Protein AF-A0ABD2I711-F1 (afdb_monomer)

InterPro domains:
  IPR027819 Guanine nucleotide exchange factor C9orf72 [PF15019] (57-168)
  IPR027819 Guanine nucleotide exchange factor C9orf72 [PS51835] (1-328)
  IPR027819 Guanine nucleotide exchange factor C9orf72 [PTHR31855] (4-331)

Solvent-accessible surface area (backbone atoms only — not comparable to full-atom values): 19228 Å² total; per-residue (Å²): 124,62,75,75,48,48,61,45,51,54,53,38,66,69,55,46,54,74,68,56,41,49,54,52,47,51,62,64,47,47,63,53,56,54,47,53,56,42,43,73,75,36,42,55,56,56,84,77,39,58,83,51,78,68,48,78,60,13,57,77,44,59,35,64,81,49,79,88,49,66,57,56,30,18,49,46,37,41,28,36,36,18,69,31,20,30,42,36,30,57,90,50,70,67,62,48,50,20,50,50,47,39,49,54,70,69,40,58,61,80,56,53,68,38,18,40,39,74,62,74,53,76,68,57,56,83,42,21,37,38,26,33,55,75,84,38,48,62,58,35,52,74,42,47,49,74,22,93,54,23,39,24,43,37,32,63,79,78,63,43,40,30,35,46,48,52,45,53,83,36,24,49,59,50,23,52,51,54,51,51,52,56,37,42,50,56,52,48,57,28,41,76,71,69,37,86,60,64,63,68,62,52,52,53,42,54,52,53,61,71,71,49,72,90,80,72,45,70,52,54,54,33,75,68,29,72,63,54,62,52,27,66,71,50,45,53,49,54,55,50,52,46,74,49,74,92,43,69,70,64,55,50,50,54,51,52,52,51,52,51,53,42,49,53,51,11,51,50,51,52,51,52,50,51,64,54,45,46,63,56,98,81,58,90,68,61,79,45,66,43,94,68,55,71,69,59,54,23,56,79,69,73,30,75,51,66,48,51,32,31,30,31,48,38,46,27,32,72,77,39,76,63,50,53,56,54,54,21,54,58,59,50,51,74,75,52,88,82,76,95,80,62,85,58,83,82,84,131

Nearest PDB structures (foldseek):
  6lt0-assembly1_F  TM=7.564E-01  e=5.130E-08  Homo sapiens
  7mge-assembly1_C  TM=7.362E-01  e=1.523E-06  Homo sapiens

Foldseek 3Di:
DCVLVVLLLVLCVVQHDPVVSVVSVCVVCVVVVVLVVQLVVFQLDDPVCLPPQPLCLACLQVVLVPPDDLLLLLLLLQLLLQLQQEEEEEDDLSVSNRSLSHNSLSHDSVLSSLAGRECSDQDDLSGRHYYHYPVSVVVCLLCVLCRPGKHWYQYPVVSFIWIQAFGQPGSVVSNVVSSLVSSLVSLVVSVVVVTDRDVVSNVVSVVVVVPDDPPDRSSCCGVVPPTRRRDPVSSVLSVVSSVDDSDSVVSSVSSVVVVVVLLVLLVVLVVVVLVLLAQDPPPPDDRQDRPDDVVVSCVVSVNPDSSSVSSSVSSNCVVPPCPSVLVSVVVVCVVDPDDDDGDGDDDD

Organism: NCBI:txid157864

Radius of gyration: 22.11 Å; Cα contacts (8 Å, |Δi|>4): 455; chains: 1; bounding box: 47×61×59 Å

Mean predicted aligned error: 8.15 Å

Structure (mmCIF, N/CA/C/O backbone):
data_AF-A0ABD2I711-F1
#
_entry.id   AF-A0ABD2I711-F1
#
loop_
_atom_site.group_PDB
_atom_site.id
_atom_site.type_symbol
_atom_site.label_atom_id
_atom_site.label_alt_id
_atom_site.label_comp_id
_atom_site.label_asym_id
_atom_site.label_entity_id
_atom_site.label_seq_id
_atom_site.pdbx_PDB_ins_code
_atom_site.Cartn_x
_atom_site.Cartn_y
_atom_site.Cartn_z
_atom_site.occupancy
_atom_site.B_iso_or_equiv
_atom_site.auth_seq_id
_atom_site.auth_comp_id
_atom_site.auth_asym_id
_atom_site.auth_atom_id
_atom_site.pdbx_PDB_model_num
ATOM 1 N N . MET A 1 1 ? 1.446 1.611 14.048 1.00 58.84 1 MET A N 1
ATOM 2 C CA . MET A 1 1 ? 0.482 0.574 14.480 1.00 58.84 1 MET A CA 1
ATOM 3 C C . MET A 1 1 ? -0.250 1.023 15.736 1.00 58.84 1 MET A C 1
ATOM 5 O O . MET A 1 1 ? -1.458 1.162 15.677 1.00 58.84 1 MET A O 1
ATOM 9 N N . PHE A 1 2 ? 0.456 1.342 16.827 1.00 69.38 2 PHE A N 1
ATOM 10 C CA . PHE A 1 2 ? -0.187 1.741 18.089 1.00 69.38 2 PHE A CA 1
ATOM 11 C C . PHE A 1 2 ? -0.622 3.208 18.187 1.00 69.38 2 PHE A C 1
ATOM 13 O O . PHE A 1 2 ? -1.545 3.502 18.938 1.00 69.38 2 PHE A O 1
ATOM 20 N N . SER A 1 3 ? -0.036 4.112 17.394 1.00 72.69 3 SER A N 1
ATOM 21 C CA . SER A 1 3 ? -0.437 5.531 17.335 1.00 72.69 3 SER A CA 1
ATOM 22 C C . SER A 1 3 ? -1.942 5.719 17.124 1.00 72.69 3 SER A C 1
ATOM 24 O O . SER A 1 3 ? -2.557 6.565 17.761 1.00 72.69 3 SER A O 1
ATOM 26 N N . ASP A 1 4 ? -2.541 4.881 16.276 1.00 72.31 4 ASP A N 1
ATOM 27 C CA . ASP A 1 4 ? -3.957 4.962 15.909 1.00 72.31 4 ASP A CA 1
ATOM 28 C C . ASP A 1 4 ? -4.880 4.372 16.994 1.00 72.31 4 ASP A C 1
ATOM 30 O O . ASP A 1 4 ? -6.056 4.717 17.079 1.00 72.31 4 ASP A O 1
ATOM 34 N N . ALA A 1 5 ? -4.359 3.480 17.842 1.00 82.88 5 ALA A N 1
ATOM 35 C CA . ALA A 1 5 ? -5.091 2.928 18.980 1.00 82.88 5 ALA A CA 1
ATOM 36 C C . ALA A 1 5 ? -5.054 3.868 20.194 1.00 82.88 5 ALA A C 1
ATOM 38 O O . ALA A 1 5 ? -6.032 3.941 20.928 1.00 82.88 5 ALA A O 1
ATOM 39 N N . ILE A 1 6 ? -3.976 4.648 20.361 1.00 86.62 6 ILE A N 1
ATOM 40 C CA . ILE A 1 6 ? -3.811 5.578 21.489 1.00 86.62 6 ILE A CA 1
ATOM 41 C C . ILE A 1 6 ? -4.970 6.574 21.587 1.00 86.62 6 ILE A C 1
ATOM 43 O O . ILE A 1 6 ? -5.462 6.811 22.684 1.00 86.62 6 ILE A O 1
ATOM 47 N N . ALA A 1 7 ? -5.435 7.143 20.472 1.00 85.88 7 ALA A N 1
ATOM 48 C CA . ALA A 1 7 ? -6.549 8.092 20.504 1.00 85.88 7 ALA A CA 1
ATOM 49 C C . ALA A 1 7 ? -7.854 7.440 21.000 1.00 85.88 7 ALA A C 1
ATOM 51 O O . ALA A 1 7 ? -8.570 8.025 21.808 1.00 85.88 7 ALA A O 1
ATOM 52 N N . ARG A 1 8 ? -8.112 6.192 20.589 1.00 88.56 8 ARG A N 1
ATOM 53 C CA . ARG A 1 8 ? -9.269 5.408 21.042 1.00 88.56 8 ARG A CA 1
ATOM 54 C C . ARG A 1 8 ? -9.146 5.001 22.508 1.00 88.56 8 ARG A C 1
ATOM 56 O O . ARG A 1 8 ? -10.130 5.070 23.227 1.00 88.56 8 ARG A O 1
ATOM 63 N N . PHE A 1 9 ? -7.947 4.642 22.967 1.00 90.81 9 PHE A N 1
ATOM 64 C CA . PHE A 1 9 ? -7.697 4.352 24.381 1.00 90.81 9 PHE A CA 1
ATOM 65 C C . PHE A 1 9 ? -7.844 5.586 25.263 1.00 90.81 9 PHE A C 1
ATOM 67 O O . PHE A 1 9 ? -8.381 5.478 26.355 1.00 90.81 9 PHE A O 1
ATOM 74 N N . LYS A 1 10 ? -7.421 6.761 24.785 1.00 89.25 10 LYS A N 1
ATOM 75 C CA . LYS A 1 10 ? -7.648 8.025 25.492 1.00 89.25 10 LYS A CA 1
ATOM 76 C C . LYS A 1 10 ? -9.137 8.328 25.617 1.00 89.25 10 LYS A C 1
ATOM 78 O O . LYS A 1 10 ? -9.587 8.609 26.718 1.00 89.25 10 LYS A O 1
ATOM 83 N N . ALA A 1 11 ? -9.891 8.219 24.523 1.00 87.44 11 ALA A N 1
ATOM 84 C CA . ALA A 1 11 ? -11.340 8.410 24.553 1.00 87.44 11 ALA A CA 1
ATOM 85 C C . ALA A 1 11 ? -12.013 7.426 25.522 1.00 87.44 11 ALA A C 1
ATOM 87 O O . ALA A 1 11 ? -12.736 7.850 26.412 1.00 87.44 11 ALA A O 1
ATOM 88 N N . ALA A 1 12 ? -11.680 6.137 25.417 1.00 88.69 12 ALA A N 1
ATOM 89 C CA . ALA A 1 12 ? -12.171 5.098 26.316 1.00 88.69 12 ALA A CA 1
ATOM 90 C C . ALA A 1 12 ? -11.822 5.376 27.787 1.00 88.69 12 ALA A C 1
ATOM 92 O O . ALA A 1 12 ? -12.686 5.288 28.643 1.00 88.69 12 ALA A O 1
ATOM 93 N N . SER A 1 13 ? -10.593 5.800 28.094 1.00 90.75 13 SER A N 1
ATOM 94 C CA . SER A 1 13 ? -10.174 6.082 29.476 1.00 90.75 13 SER A CA 1
ATOM 95 C C . SER A 1 13 ? -10.921 7.238 30.145 1.00 90.75 13 SER A C 1
ATOM 97 O O . SER A 1 13 ? -10.842 7.377 31.361 1.00 90.75 13 SER A O 1
ATOM 99 N N . LEU A 1 14 ? -11.602 8.080 29.362 1.00 87.25 14 LEU A N 1
ATOM 100 C CA . LEU A 1 14 ? -12.409 9.182 29.881 1.00 87.25 14 LEU A CA 1
ATOM 101 C C . LEU A 1 14 ? -13.829 8.749 30.255 1.00 87.25 14 LEU A C 1
ATOM 103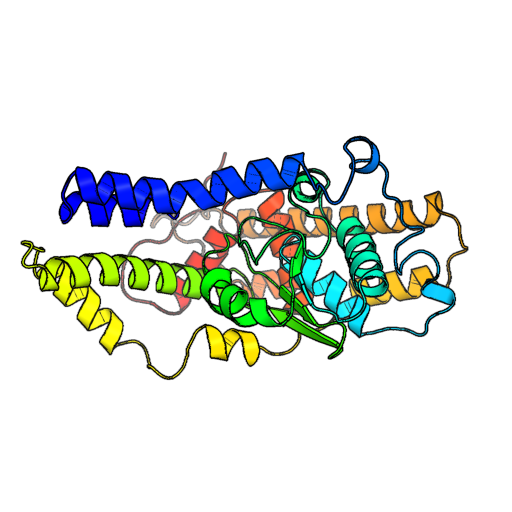 O O . LEU A 1 14 ? -14.459 9.439 31.048 1.00 87.25 14 LEU A O 1
ATOM 107 N N . VAL A 1 15 ? -14.337 7.663 29.664 1.00 87.12 15 VAL A N 1
ATOM 108 C CA . VAL A 1 15 ? -15.768 7.318 29.717 1.00 87.12 15 VAL A CA 1
ATOM 109 C C . VAL A 1 15 ? -16.048 5.887 30.182 1.00 87.12 15 VAL A C 1
ATOM 111 O O . VAL A 1 15 ? -17.138 5.608 30.667 1.00 87.12 15 VAL A O 1
ATOM 114 N N . GLU A 1 16 ? -15.082 4.978 30.054 1.00 87.44 16 GLU A N 1
ATOM 115 C CA . GLU A 1 16 ? -15.212 3.563 30.405 1.00 87.44 16 GLU A CA 1
ATOM 116 C C . GLU A 1 16 ? -14.628 3.264 31.792 1.00 87.44 16 GLU A C 1
ATOM 118 O O . GLU A 1 16 ? -13.717 3.943 32.276 1.00 87.44 16 GLU A O 1
ATOM 123 N N . SER A 1 17 ? -15.118 2.191 32.420 1.00 89.50 17 SER A N 1
ATOM 124 C CA . SER A 1 17 ? -14.506 1.645 33.631 1.00 89.50 17 SER A CA 1
ATOM 125 C C . SER A 1 17 ? -13.105 1.084 33.343 1.00 89.50 17 SER A C 1
ATOM 127 O O . SER A 1 17 ? -12.742 0.794 32.200 1.00 89.50 17 SER A O 1
ATOM 129 N N . VAL A 1 18 ? -12.295 0.879 34.388 1.00 91.25 18 VAL A N 1
ATOM 130 C CA . VAL A 1 18 ? -10.966 0.255 34.233 1.00 91.25 18 VAL A CA 1
ATOM 131 C C . VAL A 1 18 ? -11.081 -1.155 33.640 1.00 91.25 18 VAL A C 1
ATOM 133 O O . VAL A 1 18 ? -10.238 -1.546 32.834 1.00 91.25 18 VAL A O 1
ATOM 136 N N . GLU A 1 19 ? -12.122 -1.907 34.002 1.00 91.69 19 GLU A N 1
ATOM 137 C CA . GLU A 1 19 ? -12.359 -3.265 33.501 1.00 91.69 19 GLU A CA 1
ATOM 138 C C . GLU A 1 19 ? -12.667 -3.258 31.997 1.00 91.69 19 GLU A C 1
ATOM 140 O O . GLU A 1 19 ? -12.015 -3.968 31.225 1.00 91.69 19 GLU A O 1
ATOM 145 N N . ASP A 1 20 ? -13.574 -2.381 31.562 1.00 88.94 20 ASP A N 1
ATOM 146 C CA . ASP A 1 20 ? -13.941 -2.223 30.151 1.00 88.94 20 ASP A CA 1
ATOM 147 C C . ASP A 1 20 ? -12.764 -1.725 29.310 1.00 88.94 20 ASP A C 1
ATOM 149 O O . ASP A 1 20 ? -12.496 -2.251 28.222 1.00 88.94 20 ASP A O 1
ATOM 153 N N . LEU A 1 21 ? -11.989 -0.779 29.850 1.00 90.50 21 LEU A N 1
ATOM 154 C CA . LEU A 1 21 ? -10.782 -0.275 29.208 1.00 90.50 21 LEU A CA 1
ATOM 155 C C . LEU A 1 21 ? -9.763 -1.400 28.992 1.00 90.50 21 LEU A C 1
ATOM 157 O O . LEU A 1 21 ? -9.173 -1.495 27.910 1.00 90.50 21 LEU A O 1
ATOM 161 N N . VAL A 1 22 ? -9.563 -2.276 29.985 1.00 92.81 22 VAL A N 1
ATOM 162 C CA . VAL A 1 22 ? -8.685 -3.450 29.859 1.00 92.81 22 VAL A CA 1
ATOM 163 C C . VAL A 1 22 ? -9.213 -4.391 28.776 1.00 92.81 22 VAL A C 1
ATOM 165 O O . VAL A 1 22 ? -8.447 -4.769 27.888 1.00 92.81 22 VAL A O 1
ATOM 168 N N . CYS A 1 23 ? -10.512 -4.703 28.767 1.00 91.19 23 CYS A N 1
ATOM 169 C CA . CYS A 1 23 ? -11.131 -5.528 27.727 1.00 91.19 23 CYS A CA 1
ATOM 170 C C . CYS A 1 23 ? -10.942 -4.938 26.320 1.00 91.19 23 CYS A C 1
ATOM 172 O O . CYS A 1 23 ? -10.561 -5.655 25.383 1.00 91.19 23 CYS A O 1
ATOM 174 N N . ARG A 1 24 ? -11.144 -3.626 26.156 1.00 89.50 24 ARG A N 1
ATOM 175 C CA . ARG A 1 24 ? -10.932 -2.915 24.889 1.00 89.50 24 ARG A CA 1
ATOM 176 C C . ARG A 1 24 ? -9.467 -2.954 24.468 1.00 89.50 24 ARG A C 1
ATOM 178 O O . ARG A 1 24 ? -9.181 -3.262 23.309 1.00 89.50 24 ARG A O 1
ATOM 185 N N . CYS A 1 25 ? -8.538 -2.712 25.392 1.00 90.31 25 CYS A N 1
ATOM 186 C CA . CYS A 1 25 ? -7.105 -2.843 25.139 1.00 90.31 25 CYS A CA 1
ATOM 187 C C . CYS A 1 25 ? -6.770 -4.254 24.650 1.00 90.31 25 CYS A C 1
ATOM 189 O O . CYS A 1 25 ? -6.182 -4.408 23.579 1.00 90.31 25 CYS A O 1
ATOM 191 N N . THR A 1 26 ? -7.200 -5.295 25.366 1.00 91.56 26 THR A N 1
ATOM 192 C CA . THR A 1 26 ? -6.969 -6.692 24.977 1.00 91.56 26 THR A CA 1
ATOM 193 C C . THR A 1 26 ? -7.505 -6.984 23.575 1.00 91.56 26 THR A C 1
ATOM 195 O O . THR A 1 26 ? -6.803 -7.602 22.771 1.00 91.56 26 THR A O 1
ATOM 198 N N . ARG A 1 27 ? -8.701 -6.488 23.232 1.00 89.56 27 ARG A N 1
ATOM 199 C CA . ARG A 1 27 ? -9.301 -6.643 21.895 1.00 89.56 27 ARG A CA 1
ATOM 200 C C . ARG A 1 27 ? -8.478 -5.978 20.789 1.00 89.56 27 ARG A C 1
ATOM 202 O O . ARG A 1 27 ? -8.398 -6.521 19.690 1.00 89.56 27 ARG A O 1
ATOM 209 N N . GLU A 1 28 ? -7.855 -4.837 21.066 1.00 87.25 28 GLU A N 1
ATOM 210 C CA . GLU A 1 28 ? -7.003 -4.111 20.114 1.00 87.25 28 GLU A CA 1
ATOM 211 C C . GLU A 1 28 ? -5.593 -4.712 19.985 1.00 87.25 28 GLU A C 1
ATOM 213 O O . GLU A 1 28 ? -5.026 -4.740 18.890 1.00 87.25 28 GLU A O 1
ATOM 218 N N . PHE A 1 29 ? -5.027 -5.240 21.074 1.00 88.94 29 PHE A N 1
ATOM 219 C CA . PHE A 1 29 ? -3.710 -5.883 21.059 1.00 88.94 29 PHE A CA 1
ATOM 220 C C . PHE A 1 29 ? -3.747 -7.305 20.483 1.00 88.94 29 PHE A C 1
ATOM 222 O O . PHE A 1 29 ? -2.785 -7.733 19.844 1.00 88.94 29 PHE A O 1
ATOM 229 N N . MET A 1 30 ? -4.846 -8.046 20.646 1.00 90.75 30 MET A N 1
ATOM 230 C CA . MET A 1 30 ? -4.945 -9.437 20.188 1.00 90.75 30 MET A CA 1
ATOM 231 C C . MET A 1 30 ? -4.636 -9.615 18.681 1.00 90.75 30 MET A C 1
ATOM 233 O O . MET A 1 30 ? -3.808 -10.465 18.344 1.00 90.75 30 MET A O 1
ATOM 237 N N . PRO A 1 31 ? -5.186 -8.808 17.746 1.00 87.69 31 PRO A N 1
ATOM 238 C CA . PRO A 1 31 ? -4.838 -8.890 16.326 1.00 87.69 31 PRO A CA 1
ATOM 239 C C . PRO A 1 31 ? -3.353 -8.664 16.029 1.00 87.69 31 PRO A C 1
ATOM 241 O O . PRO A 1 31 ? -2.847 -9.204 15.045 1.00 87.69 31 PRO A O 1
ATOM 244 N N . VAL A 1 32 ? -2.659 -7.876 16.856 1.00 89.00 32 VAL A N 1
ATOM 245 C CA . VAL A 1 32 ? -1.220 -7.625 16.723 1.00 89.00 32 VAL A CA 1
ATOM 246 C C . VAL A 1 32 ? -0.415 -8.862 17.111 1.00 89.00 32 VAL A C 1
ATOM 248 O O . VAL A 1 32 ? 0.475 -9.272 16.371 1.00 89.00 32 VAL A O 1
ATOM 251 N N . PHE A 1 33 ? -0.743 -9.496 18.236 1.00 90.94 33 PHE A N 1
ATOM 252 C CA . PHE A 1 33 ? -0.058 -10.720 18.653 1.00 90.94 33 PHE A CA 1
ATOM 253 C C . PHE A 1 33 ? -0.290 -11.866 17.664 1.00 90.94 33 PHE A C 1
ATOM 255 O O . PHE A 1 33 ? 0.653 -12.559 17.283 1.00 90.94 33 PHE A O 1
ATOM 262 N N . LEU A 1 34 ? -1.523 -12.008 17.168 1.00 92.12 34 LEU A N 1
ATOM 263 C CA . LEU A 1 34 ? -1.846 -12.972 16.115 1.00 92.12 34 LEU A CA 1
ATOM 264 C C . LEU A 1 34 ? -1.057 -12.705 14.828 1.00 92.12 34 LEU A C 1
ATOM 266 O O . LEU A 1 34 ? -0.618 -13.647 14.169 1.00 92.12 34 LEU A O 1
ATOM 270 N N . LEU A 1 35 ? -0.852 -11.433 14.478 1.00 92.38 35 LEU A N 1
ATOM 271 C CA . LEU A 1 35 ? -0.037 -11.043 13.334 1.00 92.38 35 LEU A CA 1
ATOM 272 C C . LEU A 1 35 ? 1.426 -11.467 13.509 1.00 92.38 35 LEU A C 1
ATOM 274 O O . LEU A 1 35 ? 1.994 -12.034 12.579 1.00 92.38 35 LEU A O 1
ATOM 278 N N . PHE A 1 36 ? 2.031 -11.238 14.677 1.00 92.44 36 PHE A N 1
ATOM 279 C CA . PHE A 1 36 ? 3.411 -11.665 14.927 1.00 92.44 36 PHE A CA 1
ATOM 280 C C . PHE A 1 36 ? 3.568 -13.183 14.835 1.00 92.44 36 PHE A C 1
ATOM 282 O O . PHE A 1 36 ? 4.435 -13.655 14.101 1.00 92.44 36 PHE A O 1
ATOM 289 N N . GLY A 1 37 ? 2.667 -13.946 15.463 1.00 94.00 37 GLY A N 1
ATOM 290 C CA . GLY A 1 37 ? 2.681 -15.407 15.351 1.00 94.00 37 GLY A CA 1
ATOM 291 C C . GLY A 1 37 ? 2.507 -15.895 13.908 1.00 94.00 37 GLY A C 1
ATOM 292 O O . GLY A 1 37 ? 3.120 -16.878 13.492 1.00 94.00 37 GLY A O 1
ATOM 293 N N . ALA A 1 38 ? 1.712 -15.193 13.099 1.00 93.69 38 ALA A N 1
ATOM 294 C CA . ALA A 1 38 ? 1.542 -15.527 11.691 1.00 93.69 38 ALA A CA 1
ATOM 295 C C . ALA A 1 38 ? 2.763 -15.190 10.827 1.00 93.69 38 ALA A C 1
ATOM 297 O O . ALA A 1 38 ? 3.082 -15.958 9.920 1.00 93.69 38 ALA A O 1
ATOM 298 N N . LEU A 1 39 ? 3.436 -14.067 11.090 1.00 92.31 39 LEU A N 1
ATOM 299 C CA . LEU A 1 39 ? 4.659 -13.669 10.387 1.00 92.31 39 LEU A CA 1
ATOM 300 C C . LEU A 1 39 ? 5.811 -14.633 10.674 1.00 92.31 39 LEU A C 1
ATOM 302 O O . LEU A 1 39 ? 6.577 -14.946 9.767 1.00 92.31 39 LEU A O 1
ATOM 306 N N . GLU A 1 40 ? 5.889 -15.156 11.895 1.00 91.88 40 GLU A N 1
ATOM 307 C CA . GLU A 1 40 ? 6.854 -16.192 12.262 1.00 91.88 40 GLU A CA 1
ATOM 308 C C . GLU A 1 40 ? 6.519 -17.540 11.605 1.00 91.88 40 GLU A C 1
ATOM 310 O O . GLU A 1 40 ? 7.381 -18.198 11.020 1.00 91.88 40 GLU A O 1
ATOM 315 N N . ARG A 1 41 ? 5.245 -17.951 11.650 1.00 93.69 41 ARG A N 1
ATOM 316 C CA . ARG A 1 41 ? 4.819 -19.281 11.189 1.00 93.69 41 ARG A CA 1
ATOM 317 C C . ARG A 1 41 ? 4.671 -19.398 9.672 1.00 93.69 41 ARG A C 1
ATOM 319 O O . ARG A 1 41 ? 4.880 -20.475 9.109 1.00 93.69 41 ARG A O 1
ATOM 326 N N . TRP A 1 42 ? 4.259 -18.325 8.999 1.00 93.50 42 TRP A N 1
ATOM 327 C CA . TRP A 1 42 ? 3.950 -18.325 7.566 1.00 93.50 42 TRP A CA 1
ATOM 328 C C . TRP A 1 42 ? 4.536 -17.131 6.799 1.00 93.50 42 TRP A C 1
ATOM 330 O O . TRP A 1 42 ? 3.812 -16.510 6.003 1.00 93.50 42 TRP A O 1
ATOM 340 N N . PRO A 1 43 ? 5.838 -16.834 6.949 1.00 92.12 43 PRO A N 1
ATOM 341 C CA . PRO A 1 43 ? 6.463 -15.783 6.168 1.00 92.12 43 PRO A CA 1
ATOM 342 C C . PRO A 1 43 ? 6.374 -16.127 4.677 1.00 92.12 43 PRO A C 1
ATOM 344 O O . PRO A 1 43 ? 6.549 -17.287 4.269 1.00 92.12 43 PRO A O 1
ATOM 347 N N . PHE A 1 44 ? 6.073 -15.121 3.851 1.00 90.06 44 PHE A N 1
ATOM 348 C CA . PHE A 1 44 ? 6.051 -15.301 2.399 1.00 90.06 44 PHE A CA 1
ATOM 349 C C . PHE A 1 44 ? 7.438 -15.670 1.862 1.00 90.06 44 PHE A C 1
ATOM 351 O O . PHE A 1 44 ? 7.546 -16.507 0.971 1.00 90.06 44 PHE A O 1
ATOM 358 N N . MET A 1 45 ? 8.484 -15.083 2.445 1.00 83.31 45 MET A N 1
ATOM 359 C CA . MET A 1 45 ? 9.879 -15.315 2.085 1.00 83.31 45 MET A CA 1
ATOM 360 C C . MET A 1 45 ? 10.679 -15.793 3.286 1.00 83.31 45 MET A C 1
ATOM 362 O O . MET A 1 45 ? 10.530 -15.265 4.387 1.00 83.31 45 MET A O 1
ATOM 366 N N . SER A 1 46 ? 11.583 -16.741 3.065 1.00 74.62 46 SER A N 1
ATOM 367 C CA . SER A 1 46 ? 12.557 -17.125 4.088 1.00 74.62 46 SER A CA 1
ATOM 368 C C . SER A 1 46 ? 13.611 -16.029 4.290 1.00 74.62 46 SER A C 1
ATOM 370 O O . SER A 1 46 ? 13.889 -15.258 3.372 1.00 74.62 46 SER A O 1
ATOM 372 N N . SER A 1 47 ? 14.264 -15.992 5.457 1.00 68.75 47 SER A N 1
ATOM 373 C CA . SER A 1 47 ? 15.270 -14.966 5.789 1.00 68.75 47 SER A CA 1
ATOM 374 C C . SER A 1 47 ? 16.407 -14.845 4.768 1.00 68.75 47 SER A C 1
ATOM 376 O O . SER A 1 47 ? 16.854 -13.746 4.467 1.00 68.75 47 SER A O 1
ATOM 378 N N . CYS A 1 48 ? 16.810 -15.956 4.147 1.00 58.91 48 CYS A N 1
ATOM 379 C CA . CYS A 1 48 ? 17.823 -15.982 3.086 1.00 58.91 48 CYS A CA 1
ATOM 380 C C . CYS A 1 48 ? 17.331 -15.396 1.742 1.00 58.91 48 CYS A C 1
ATOM 382 O O . CYS A 1 48 ? 18.115 -14.879 0.950 1.00 58.91 48 CYS A O 1
ATOM 384 N N . GLU A 1 49 ? 16.026 -15.440 1.467 1.00 64.06 49 GLU A N 1
ATOM 385 C CA . GLU A 1 49 ? 15.454 -14.940 0.211 1.00 64.06 49 GLU A CA 1
ATOM 386 C C . GLU A 1 49 ? 15.239 -13.422 0.237 1.00 64.06 49 GLU A C 1
ATOM 388 O O . GLU A 1 49 ? 15.041 -12.816 -0.815 1.00 64.06 49 GLU A O 1
ATOM 393 N N . GLN A 1 50 ? 15.306 -12.792 1.416 1.00 59.94 50 GLN A N 1
ATOM 394 C CA . GLN A 1 50 ? 15.086 -11.351 1.595 1.00 59.94 50 GLN A CA 1
ATOM 395 C C . GLN A 1 50 ? 16.066 -10.505 0.782 1.00 59.94 50 GLN A C 1
ATOM 397 O O . GLN A 1 50 ? 15.672 -9.466 0.252 1.00 59.94 50 GLN A O 1
ATOM 402 N N . THR A 1 51 ? 17.304 -10.978 0.625 1.00 60.56 51 THR A N 1
ATOM 403 C CA . THR A 1 51 ? 18.343 -10.364 -0.213 1.00 60.56 51 THR A CA 1
ATOM 404 C C . THR A 1 51 ? 18.419 -10.992 -1.607 1.00 60.56 51 THR A C 1
ATOM 406 O O . THR A 1 51 ? 18.792 -10.317 -2.563 1.00 60.56 51 THR A O 1
ATOM 409 N N . HIS A 1 52 ? 18.003 -12.255 -1.762 1.00 68.75 52 HIS A N 1
ATOM 410 C CA . HIS A 1 52 ? 18.090 -13.001 -3.018 1.00 68.75 52 HIS A CA 1
ATOM 411 C C . HIS A 1 52 ? 16.715 -13.366 -3.585 1.00 68.75 52 HIS A C 1
ATOM 413 O O . HIS A 1 52 ? 16.208 -14.475 -3.401 1.00 68.75 52 HIS A O 1
ATOM 419 N N . LEU A 1 53 ? 16.152 -12.456 -4.382 1.00 77.50 53 LEU A N 1
ATOM 420 C CA . LEU A 1 53 ? 14.873 -12.664 -5.058 1.00 77.50 53 LEU A CA 1
ATOM 421 C C . LEU A 1 53 ? 14.905 -13.893 -5.982 1.00 77.50 53 LEU A C 1
ATOM 423 O O . LEU A 1 53 ? 15.774 -14.045 -6.854 1.00 77.50 53 LEU A O 1
ATOM 427 N N . ARG A 1 54 ? 13.915 -14.776 -5.818 1.00 80.62 54 ARG A N 1
ATOM 428 C CA . ARG A 1 54 ? 13.665 -15.921 -6.704 1.00 80.62 54 ARG A CA 1
ATOM 429 C C . ARG A 1 54 ? 12.676 -15.530 -7.799 1.00 80.62 54 ARG A C 1
ATOM 431 O O . ARG A 1 54 ? 11.514 -15.921 -7.782 1.00 80.62 54 ARG A O 1
ATOM 438 N N . ILE A 1 55 ? 13.153 -14.766 -8.782 1.00 84.81 55 ILE A N 1
ATOM 439 C CA . ILE A 1 55 ? 12.303 -14.283 -9.883 1.00 84.81 55 ILE A CA 1
ATOM 440 C C . ILE A 1 55 ? 11.755 -15.408 -10.776 1.00 84.81 55 ILE A C 1
ATOM 442 O O . ILE A 1 55 ? 10.795 -15.175 -11.498 1.00 84.81 55 ILE A O 1
ATOM 446 N N . GLN A 1 56 ? 12.302 -16.626 -10.701 1.00 87.50 56 GLN A N 1
ATOM 447 C CA . GLN A 1 56 ? 11.868 -17.797 -11.480 1.00 87.50 56 GLN A CA 1
ATOM 448 C C . GLN A 1 56 ? 10.391 -18.166 -11.266 1.00 87.50 56 GLN A C 1
ATOM 450 O O . GLN A 1 56 ? 9.741 -18.639 -12.192 1.00 87.50 56 GLN A O 1
ATOM 455 N N . HIS A 1 57 ? 9.852 -17.905 -10.072 1.00 87.88 57 HIS A N 1
ATOM 456 C CA . HIS A 1 57 ? 8.447 -18.157 -9.731 1.00 87.88 57 HIS A CA 1
ATOM 457 C C . HIS A 1 57 ? 7.534 -16.954 -9.997 1.00 87.88 57 HIS A C 1
ATOM 459 O O . HIS A 1 57 ? 6.373 -16.969 -9.607 1.00 87.88 57 HIS A O 1
ATOM 465 N N . SER A 1 58 ? 8.054 -15.898 -10.622 1.00 90.81 58 SER A N 1
ATOM 466 C CA . SER A 1 58 ? 7.328 -14.660 -10.904 1.00 90.81 58 SER A CA 1
ATOM 467 C C . SER A 1 58 ? 6.961 -14.549 -12.386 1.00 90.81 58 SER A C 1
ATOM 469 O O . SER A 1 58 ? 7.508 -15.259 -13.235 1.00 90.81 58 SER A O 1
ATOM 471 N N . HIS A 1 59 ? 6.085 -13.606 -12.728 1.00 90.12 59 HIS A N 1
ATOM 472 C CA . HIS A 1 59 ? 5.815 -13.248 -14.121 1.00 90.12 59 HIS A CA 1
ATOM 473 C C . HIS A 1 59 ? 7.052 -12.671 -14.826 1.00 90.12 59 HIS A C 1
ATOM 475 O O . HIS A 1 59 ? 7.154 -12.772 -16.043 1.00 90.12 59 HIS A O 1
ATOM 481 N N . LEU A 1 60 ? 8.032 -12.141 -14.083 1.00 88.62 60 LEU A N 1
ATOM 482 C CA . LEU A 1 60 ? 9.260 -11.576 -14.650 1.00 88.62 60 LEU A CA 1
ATOM 483 C C . LEU A 1 60 ? 10.188 -12.632 -15.258 1.00 88.62 60 LEU A C 1
ATOM 485 O O . LEU A 1 60 ? 11.090 -12.263 -16.002 1.00 88.62 60 LEU A O 1
ATOM 489 N N . TRP A 1 61 ? 10.024 -13.924 -14.947 1.00 88.69 61 TRP A N 1
ATOM 490 C CA . TRP A 1 61 ? 10.882 -14.969 -15.513 1.00 88.69 61 TRP A CA 1
ATOM 491 C C . TRP A 1 61 ? 10.504 -15.305 -16.946 1.00 88.69 61 TRP A C 1
ATOM 493 O O . TRP A 1 61 ? 11.335 -15.196 -17.834 1.00 88.69 61 TRP A O 1
ATOM 503 N N . ALA A 1 62 ? 9.249 -15.679 -17.179 1.00 79.44 62 ALA A N 1
ATOM 504 C CA . ALA A 1 62 ? 8.777 -16.132 -18.483 1.00 79.44 62 ALA A CA 1
ATOM 505 C C . ALA A 1 62 ? 7.962 -15.063 -19.224 1.00 79.44 62 ALA A C 1
ATOM 507 O O . ALA A 1 62 ? 7.153 -15.416 -20.078 1.00 79.44 62 ALA A O 1
ATOM 508 N N . LEU A 1 63 ? 8.174 -13.777 -18.911 1.00 78.56 63 LEU A N 1
ATOM 509 C CA . LEU A 1 63 ? 7.374 -12.674 -19.454 1.00 78.56 63 LEU A CA 1
ATOM 510 C C . LEU A 1 63 ? 7.327 -12.690 -20.991 1.00 78.56 63 LEU A C 1
ATOM 512 O O . LEU A 1 63 ? 6.270 -12.510 -21.573 1.00 78.56 63 LEU A O 1
ATOM 516 N N . ASN A 1 64 ? 8.435 -13.048 -21.646 1.00 74.69 64 ASN A N 1
ATOM 517 C CA . ASN A 1 64 ? 8.560 -13.154 -23.106 1.00 74.69 64 ASN A CA 1
ATOM 518 C C . ASN A 1 64 ? 7.579 -14.160 -23.741 1.00 74.69 64 ASN A C 1
ATOM 520 O O . ASN A 1 64 ? 7.399 -14.161 -24.953 1.00 74.69 64 ASN A O 1
ATOM 524 N N . ARG A 1 65 ? 6.996 -15.065 -22.945 1.00 69.19 65 ARG A N 1
ATOM 525 C CA . ARG A 1 65 ? 6.055 -16.102 -23.393 1.00 69.19 65 ARG A CA 1
ATOM 526 C C . ARG A 1 65 ? 4.594 -15.713 -23.161 1.00 69.19 65 ARG A C 1
ATOM 528 O O . ARG A 1 65 ? 3.703 -16.471 -23.530 1.00 69.19 65 ARG A O 1
ATOM 535 N N . THR A 1 66 ? 4.341 -14.569 -22.532 1.00 65.94 66 THR A N 1
ATOM 536 C CA . THR A 1 66 ? 3.003 -14.093 -22.173 1.00 65.94 66 THR A CA 1
ATOM 537 C C . THR A 1 66 ? 2.813 -12.684 -22.720 1.00 65.94 66 THR A C 1
ATOM 539 O O . THR A 1 66 ? 3.570 -11.804 -22.322 1.00 65.94 66 THR A O 1
ATOM 542 N N . PRO A 1 67 ? 1.838 -12.428 -23.609 1.00 57.56 67 PRO A N 1
ATOM 543 C CA . PRO A 1 67 ? 1.684 -11.104 -24.197 1.00 57.56 67 PRO A CA 1
ATOM 544 C C . PRO A 1 67 ? 1.375 -10.047 -23.128 1.00 57.56 67 PRO A C 1
ATOM 546 O O . PRO A 1 67 ? 0.638 -10.321 -22.176 1.00 57.56 67 PRO A O 1
ATOM 549 N N . HIS A 1 68 ? 1.955 -8.856 -23.324 1.00 58.16 68 HIS A N 1
ATOM 550 C CA . HIS A 1 68 ? 1.830 -7.638 -22.517 1.00 58.16 68 HIS A CA 1
ATOM 551 C C . HIS A 1 68 ? 0.539 -7.587 -21.699 1.00 58.16 68 HIS A C 1
ATOM 553 O O . HIS A 1 68 ? -0.539 -7.280 -22.213 1.00 58.16 68 HIS A O 1
ATOM 559 N N . SER A 1 69 ? 0.636 -7.850 -20.397 1.00 75.06 69 SER A N 1
ATOM 560 C CA . SER A 1 69 ? -0.505 -7.622 -19.522 1.00 75.06 69 SER A CA 1
ATOM 561 C C . SER A 1 69 ? -0.388 -6.219 -18.937 1.00 75.06 69 SER A C 1
ATOM 563 O O . SER A 1 69 ? 0.326 -5.977 -17.967 1.00 75.06 69 SER A O 1
ATOM 565 N N . ASP A 1 70 ? -1.114 -5.274 -19.538 1.00 90.38 70 ASP A N 1
ATOM 566 C CA . ASP A 1 70 ? -1.371 -3.960 -18.933 1.00 90.38 70 ASP A CA 1
ATOM 567 C C . ASP A 1 70 ? -1.821 -4.120 -17.467 1.00 90.38 70 ASP A C 1
ATOM 569 O O . ASP A 1 70 ? -1.418 -3.360 -16.593 1.00 90.38 70 ASP A O 1
ATOM 573 N N . PHE A 1 71 ? -2.547 -5.203 -17.173 1.00 92.88 71 PHE A N 1
ATOM 574 C CA . PHE A 1 71 ? -2.857 -5.645 -15.817 1.00 92.88 71 PHE A CA 1
ATOM 575 C C . PHE A 1 71 ? -1.622 -5.791 -14.907 1.00 92.88 71 PHE A C 1
ATOM 577 O O . PHE A 1 71 ? -1.618 -5.210 -13.826 1.00 92.88 71 PHE A O 1
ATOM 584 N N . LEU A 1 72 ? -0.563 -6.500 -15.320 1.00 94.50 72 LEU A N 1
ATOM 585 C CA . LEU A 1 72 ? 0.656 -6.633 -14.512 1.00 94.50 72 LEU A CA 1
ATOM 586 C C . LEU A 1 72 ? 1.337 -5.282 -14.290 1.00 94.50 72 LEU A C 1
ATOM 588 O O . LEU A 1 72 ? 1.785 -5.010 -13.177 1.00 94.50 72 LEU A O 1
ATOM 592 N N . ALA A 1 73 ? 1.371 -4.425 -15.315 1.00 95.62 73 ALA A N 1
ATOM 593 C CA . ALA A 1 73 ? 1.893 -3.070 -15.175 1.00 95.62 73 ALA A CA 1
ATOM 594 C C . ALA A 1 73 ? 1.100 -2.291 -14.113 1.00 95.62 73 ALA A C 1
ATOM 596 O O . ALA A 1 73 ? 1.695 -1.713 -13.206 1.00 95.62 73 ALA A O 1
ATOM 597 N N . ARG A 1 74 ? -0.239 -2.362 -14.151 1.00 96.25 74 ARG A N 1
ATOM 598 C CA . ARG A 1 74 ? -1.121 -1.751 -13.144 1.00 96.25 74 ARG A CA 1
ATOM 599 C C . ARG A 1 74 ? -0.881 -2.325 -11.746 1.00 96.25 74 ARG A C 1
ATOM 601 O O . ARG A 1 74 ? -0.809 -1.554 -10.793 1.00 96.25 74 ARG A O 1
ATOM 608 N N . CYS A 1 75 ? -0.700 -3.639 -11.605 1.00 96.69 75 CYS A N 1
ATOM 609 C CA . CYS A 1 75 ? -0.395 -4.273 -10.319 1.00 96.69 75 CYS A CA 1
ATOM 610 C C . CYS A 1 75 ? 0.948 -3.806 -9.739 1.00 96.69 75 CYS A C 1
ATOM 612 O O . CYS A 1 75 ? 1.019 -3.480 -8.554 1.00 96.69 75 CYS A O 1
ATOM 614 N N . ILE A 1 76 ? 2.005 -3.750 -10.557 1.00 97.38 76 ILE A N 1
ATOM 615 C CA . ILE A 1 76 ? 3.329 -3.275 -10.126 1.00 97.38 76 ILE A CA 1
ATOM 616 C C . ILE A 1 76 ? 3.257 -1.795 -9.744 1.00 97.38 76 ILE A C 1
ATOM 618 O O . ILE A 1 76 ? 3.746 -1.412 -8.682 1.00 97.38 76 ILE A O 1
ATOM 622 N N . THR A 1 77 ? 2.592 -0.969 -10.555 1.00 97.56 77 THR A N 1
ATOM 623 C CA . THR A 1 77 ? 2.354 0.443 -10.242 1.00 97.56 77 THR A CA 1
ATOM 624 C C . THR A 1 77 ? 1.616 0.612 -8.916 1.00 97.56 77 THR A C 1
ATOM 626 O O . THR A 1 77 ? 2.078 1.362 -8.060 1.00 97.56 77 THR A O 1
ATOM 629 N N . ALA A 1 78 ? 0.523 -0.123 -8.699 1.00 96.75 78 ALA A N 1
ATOM 630 C CA . ALA A 1 78 ? -0.233 -0.074 -7.450 1.00 96.75 78 ALA A CA 1
ATOM 631 C C . ALA A 1 78 ? 0.621 -0.495 -6.244 1.00 96.75 78 ALA A C 1
ATOM 633 O O . ALA A 1 78 ? 0.592 0.173 -5.211 1.00 96.75 78 ALA A O 1
ATOM 634 N N . CYS A 1 79 ? 1.427 -1.551 -6.392 1.00 97.44 79 CYS A N 1
ATOM 635 C CA . CYS A 1 79 ? 2.362 -2.010 -5.366 1.00 97.44 79 CYS A CA 1
ATOM 636 C C . CYS A 1 79 ? 3.366 -0.919 -4.981 1.00 97.44 79 CYS A C 1
ATOM 638 O O . CYS A 1 79 ? 3.518 -0.618 -3.797 1.00 97.44 79 CYS A O 1
ATOM 640 N N . LEU A 1 80 ? 3.985 -0.271 -5.967 1.00 97.56 80 LEU A N 1
ATOM 641 C CA . LEU A 1 80 ? 4.936 0.817 -5.744 1.00 97.56 80 LEU A CA 1
ATOM 642 C C . LEU A 1 80 ? 4.270 2.030 -5.071 1.00 97.56 80 LEU A C 1
ATOM 644 O O . LEU A 1 80 ? 4.769 2.523 -4.061 1.00 97.56 80 LEU A O 1
ATOM 648 N N . MET A 1 81 ? 3.105 2.470 -5.564 1.00 95.75 81 MET A N 1
ATOM 649 C CA . MET A 1 81 ? 2.345 3.586 -4.977 1.00 95.75 81 MET A CA 1
ATOM 650 C C . MET A 1 81 ? 1.911 3.308 -3.531 1.00 95.75 81 MET A C 1
ATOM 652 O O . MET A 1 81 ? 1.890 4.213 -2.697 1.00 95.75 81 MET A O 1
ATOM 656 N N . CYS A 1 82 ? 1.564 2.058 -3.221 1.00 95.38 82 CYS A N 1
ATOM 657 C CA . CYS A 1 82 ? 1.063 1.644 -1.909 1.00 95.38 82 CYS A CA 1
ATOM 658 C C . CYS A 1 82 ? 2.174 1.151 -0.963 1.00 95.38 82 CYS A C 1
ATOM 660 O O . CYS A 1 82 ? 1.884 0.625 0.116 1.00 95.38 82 CYS A O 1
ATOM 662 N N . ARG A 1 83 ? 3.455 1.296 -1.340 1.00 94.69 83 ARG A N 1
ATOM 663 C CA . ARG A 1 83 ? 4.613 0.781 -0.581 1.00 94.69 83 ARG A CA 1
ATOM 664 C C . ARG A 1 83 ? 4.434 -0.698 -0.212 1.00 94.69 83 ARG A C 1
ATOM 666 O O . ARG A 1 83 ? 4.588 -1.089 0.945 1.00 94.69 83 ARG A O 1
ATOM 673 N N . GLY A 1 84 ? 3.985 -1.502 -1.169 1.00 94.62 84 GLY A N 1
ATOM 674 C CA . GLY A 1 84 ? 3.736 -2.929 -1.005 1.00 94.62 84 GLY A CA 1
ATOM 675 C C . GLY A 1 84 ? 2.435 -3.309 -0.301 1.00 94.62 84 GLY A C 1
ATOM 676 O O . GLY A 1 84 ? 2.168 -4.500 -0.240 1.00 94.62 84 GLY A O 1
ATOM 677 N N . ARG A 1 85 ? 1.618 -2.363 0.199 1.00 95.56 85 ARG A N 1
ATOM 678 C CA . ARG A 1 85 ? 0.311 -2.644 0.833 1.00 95.56 85 ARG A CA 1
ATOM 679 C C . ARG A 1 85 ? -0.722 -3.088 -0.195 1.00 95.56 85 ARG A C 1
ATOM 681 O O . ARG A 1 85 ? -1.462 -2.274 -0.742 1.00 95.56 85 ARG A O 1
ATOM 688 N N . CYS A 1 86 ? -0.732 -4.379 -0.492 1.00 96.38 86 CYS A N 1
ATOM 689 C CA . CYS A 1 86 ? -1.568 -4.982 -1.518 1.00 96.38 86 CYS A CA 1
ATOM 690 C C . CYS A 1 86 ? -2.298 -6.202 -0.956 1.00 96.38 86 CYS A C 1
ATOM 692 O O . CYS A 1 86 ? -1.674 -7.134 -0.442 1.00 96.38 86 CYS A O 1
ATOM 694 N N . ALA A 1 87 ? -3.619 -6.208 -1.110 1.00 96.50 87 ALA A N 1
ATOM 695 C CA . ALA A 1 87 ? -4.459 -7.377 -0.921 1.00 96.50 87 ALA A CA 1
ATOM 696 C C . ALA A 1 87 ? -4.716 -8.030 -2.283 1.00 96.50 87 ALA A C 1
ATOM 698 O O . ALA A 1 87 ? -5.328 -7.429 -3.165 1.00 96.50 87 ALA A O 1
ATOM 699 N N . VAL A 1 88 ? -4.233 -9.256 -2.463 1.00 97.44 88 VAL A N 1
ATOM 700 C CA . VAL A 1 88 ? -4.422 -10.036 -3.689 1.00 97.44 88 VAL A CA 1
ATOM 701 C C . VAL A 1 88 ? -5.617 -10.968 -3.525 1.00 97.44 88 VAL A C 1
ATOM 703 O O . VAL A 1 88 ? -5.709 -11.704 -2.542 1.00 97.44 88 VAL A O 1
ATOM 706 N N . VAL A 1 89 ? -6.519 -10.959 -4.500 1.00 96.31 89 VAL A N 1
ATOM 707 C CA . VAL A 1 89 ? -7.680 -11.846 -4.577 1.00 96.31 89 VAL A CA 1
ATOM 708 C C . VAL A 1 89 ? -7.611 -12.623 -5.882 1.00 96.31 89 VAL A C 1
ATOM 710 O O . VAL A 1 89 ? -7.374 -12.059 -6.946 1.00 96.31 89 VAL A O 1
ATOM 713 N N . GLY A 1 90 ? -7.826 -13.929 -5.798 1.00 95.00 90 GLY A N 1
ATOM 714 C CA . GLY A 1 90 ? -7.898 -14.805 -6.960 1.00 95.00 90 GLY A CA 1
ATOM 715 C C . GLY A 1 90 ? -8.410 -16.184 -6.573 1.00 95.00 90 GLY A C 1
ATOM 716 O O . GLY A 1 90 ? -8.303 -16.578 -5.406 1.00 95.00 90 GLY A O 1
ATOM 717 N N . GLY A 1 91 ? -8.971 -16.907 -7.539 1.00 91.12 91 GLY A N 1
ATOM 718 C CA . GLY A 1 91 ? -9.471 -18.270 -7.359 1.00 91.12 91 GLY A CA 1
ATOM 719 C C . GLY A 1 91 ? -8.384 -19.342 -7.458 1.00 91.12 91 GLY A C 1
ATOM 720 O O . GLY A 1 91 ? -8.527 -20.414 -6.875 1.00 91.12 91 GLY A O 1
ATOM 721 N N . LYS A 1 92 ? -7.281 -19.058 -8.163 1.00 94.06 92 LYS A N 1
ATOM 722 C CA . LYS A 1 92 ? -6.182 -20.006 -8.402 1.00 94.06 92 LYS A CA 1
ATOM 723 C C . LYS A 1 92 ? -4.950 -19.667 -7.551 1.00 94.06 92 LYS A C 1
ATOM 725 O O . LYS A 1 92 ? -4.268 -18.681 -7.842 1.00 94.06 92 LYS A O 1
ATOM 730 N N . PRO A 1 93 ? -4.599 -20.489 -6.542 1.00 93.62 93 PRO A N 1
ATOM 731 C CA . PRO A 1 93 ? -3.482 -20.202 -5.640 1.00 93.62 93 PRO A CA 1
ATOM 732 C C . PRO A 1 93 ? -2.125 -20.035 -6.334 1.00 93.62 93 PRO A C 1
ATOM 734 O O . PRO A 1 93 ? -1.295 -19.259 -5.870 1.00 93.62 93 PRO A O 1
ATOM 737 N N . GLN A 1 94 ? -1.896 -20.743 -7.443 1.00 92.62 94 GLN A N 1
ATOM 738 C CA . GLN A 1 94 ? -0.646 -20.676 -8.202 1.00 92.62 94 GLN A CA 1
ATOM 739 C C . GLN A 1 94 ? -0.464 -19.313 -8.880 1.00 92.62 94 GLN A C 1
ATOM 741 O O . GLN A 1 94 ? 0.611 -18.729 -8.780 1.00 92.62 94 GLN A O 1
ATOM 746 N N . GLU A 1 95 ? -1.513 -18.779 -9.515 1.00 93.12 95 GLU A N 1
ATOM 747 C CA . GLU A 1 95 ? -1.480 -17.454 -10.155 1.00 93.12 95 GLU A CA 1
ATOM 748 C C . GLU A 1 95 ? -1.307 -16.347 -9.103 1.00 93.12 95 GLU A C 1
ATOM 750 O O . GLU A 1 95 ? -0.531 -15.411 -9.286 1.00 93.12 95 GLU A O 1
ATOM 755 N N . VAL A 1 96 ? -1.958 -16.500 -7.947 1.00 95.38 96 VAL A N 1
ATOM 756 C CA . VAL A 1 96 ? -1.828 -15.583 -6.805 1.00 95.38 96 VAL A CA 1
ATOM 757 C C . VAL A 1 96 ? -0.403 -15.572 -6.262 1.00 95.38 96 VAL A C 1
ATOM 759 O O . VAL A 1 96 ? 0.184 -14.504 -6.091 1.00 95.38 96 VAL A O 1
ATOM 762 N N . ALA A 1 97 ? 0.184 -16.749 -6.032 1.00 93.75 97 ALA A N 1
ATOM 763 C CA . ALA A 1 97 ? 1.567 -16.863 -5.588 1.00 93.75 97 ALA A CA 1
ATOM 764 C C . ALA A 1 97 ? 2.543 -16.275 -6.621 1.00 93.75 97 ALA A C 1
ATOM 766 O O . ALA A 1 97 ? 3.468 -15.555 -6.246 1.00 93.75 97 ALA A O 1
ATOM 767 N N . GLN A 1 98 ? 2.313 -16.520 -7.914 1.00 93.12 98 GLN A N 1
ATOM 768 C CA . GLN A 1 98 ? 3.137 -15.986 -8.999 1.00 93.12 98 GLN A CA 1
ATOM 769 C C . GLN A 1 98 ? 3.094 -14.452 -9.061 1.00 93.12 98 GLN A C 1
ATOM 771 O O . GLN A 1 98 ? 4.143 -13.801 -9.171 1.00 93.12 98 GLN A O 1
ATOM 776 N N . LEU A 1 99 ? 1.905 -13.853 -8.934 1.00 94.88 99 LEU A N 1
ATOM 777 C CA . LEU A 1 99 ? 1.770 -12.402 -8.848 1.00 94.88 99 LEU A CA 1
ATOM 778 C C . LEU A 1 99 ? 2.477 -11.871 -7.600 1.00 94.88 99 LEU A C 1
ATOM 780 O O . LEU A 1 99 ? 3.266 -10.937 -7.705 1.00 94.88 99 LEU A O 1
ATOM 784 N N . MET A 1 100 ? 2.281 -12.493 -6.436 1.00 95.44 100 MET A N 1
ATOM 785 C CA . MET A 1 100 ? 2.938 -12.049 -5.205 1.00 95.44 100 MET A CA 1
ATOM 786 C C . MET A 1 100 ? 4.469 -12.103 -5.301 1.00 95.44 100 MET A C 1
ATOM 788 O O . MET A 1 100 ? 5.133 -11.134 -4.936 1.00 95.44 100 MET A O 1
ATOM 792 N N . HIS A 1 101 ? 5.041 -13.168 -5.874 1.00 93.31 101 HIS A N 1
ATOM 793 C CA . HIS A 1 101 ? 6.483 -13.247 -6.143 1.00 93.31 101 HIS A CA 1
ATOM 794 C C . HIS A 1 101 ? 6.967 -12.145 -7.090 1.00 93.31 101 HIS A C 1
ATOM 796 O O . HIS A 1 101 ? 8.098 -11.680 -6.964 1.00 93.31 101 HIS A O 1
ATOM 802 N N . THR A 1 102 ? 6.115 -11.708 -8.018 1.00 94.31 102 THR A N 1
ATOM 803 C CA . THR A 1 102 ? 6.415 -10.580 -8.905 1.00 94.31 102 THR A CA 1
ATOM 804 C C . THR A 1 102 ? 6.452 -9.266 -8.137 1.00 94.31 102 THR A C 1
ATOM 806 O O . THR A 1 102 ? 7.416 -8.516 -8.249 1.00 94.31 102 THR A O 1
ATOM 809 N N . LEU A 1 103 ? 5.428 -8.995 -7.327 1.00 95.94 103 LEU A N 1
ATOM 810 C CA . LEU A 1 103 ? 5.284 -7.726 -6.612 1.00 95.94 103 LEU A CA 1
ATOM 811 C C . LEU A 1 103 ? 6.370 -7.515 -5.559 1.00 95.94 103 LEU A C 1
ATOM 813 O O . LEU A 1 103 ? 6.860 -6.401 -5.408 1.00 95.94 103 LEU A O 1
ATOM 817 N N . VAL A 1 104 ? 6.800 -8.585 -4.892 1.00 93.94 104 VAL A N 1
ATOM 818 C CA . VAL A 1 104 ? 7.892 -8.547 -3.911 1.00 93.94 104 VAL A CA 1
ATOM 819 C C . VAL A 1 104 ? 9.207 -8.031 -4.495 1.00 93.94 104 VAL A C 1
ATOM 821 O O . VAL A 1 104 ? 9.974 -7.386 -3.778 1.00 93.94 104 VAL A O 1
ATOM 824 N N . ALA A 1 105 ? 9.473 -8.262 -5.785 1.00 92.62 105 ALA A N 1
ATOM 825 C CA . ALA A 1 105 ? 10.676 -7.739 -6.431 1.00 92.62 105 ALA A CA 1
ATOM 826 C C . ALA A 1 105 ? 10.707 -6.198 -6.448 1.00 92.62 105 ALA A C 1
ATOM 828 O O . ALA A 1 105 ? 11.775 -5.590 -6.423 1.00 92.62 105 ALA A O 1
ATOM 829 N N . PHE A 1 106 ? 9.533 -5.568 -6.411 1.00 94.56 106 PHE A N 1
ATOM 830 C CA . PHE A 1 106 ? 9.346 -4.119 -6.393 1.00 94.56 106 PHE A CA 1
ATOM 831 C C . PHE A 1 106 ? 9.172 -3.544 -4.980 1.00 94.56 106 PHE A C 1
ATOM 833 O O . PHE A 1 106 ? 8.857 -2.367 -4.831 1.00 94.56 106 PHE A O 1
ATOM 840 N N . MET A 1 107 ? 9.392 -4.347 -3.938 1.00 92.88 107 MET A N 1
ATOM 841 C CA . MET A 1 107 ? 9.338 -3.906 -2.544 1.00 92.88 107 MET A CA 1
ATOM 842 C C . MET A 1 107 ? 10.738 -3.736 -1.958 1.00 92.88 107 MET A C 1
ATOM 844 O O . MET A 1 107 ? 11.666 -4.477 -2.303 1.00 92.88 107 MET A O 1
ATOM 848 N N . GLU A 1 108 ? 10.868 -2.809 -1.010 1.00 88.56 108 GLU A N 1
ATOM 849 C CA . GLU A 1 108 ? 12.087 -2.644 -0.216 1.00 88.56 108 GLU A CA 1
ATOM 850 C C . GLU A 1 108 ? 12.369 -3.889 0.636 1.00 88.56 108 GLU A C 1
ATOM 852 O O . GLU A 1 108 ? 11.420 -4.493 1.144 1.00 88.56 108 GLU A O 1
ATOM 857 N N . PRO A 1 109 ? 13.643 -4.276 0.841 1.00 86.75 109 PRO A N 1
ATOM 858 C CA . PRO A 1 109 ? 13.988 -5.468 1.617 1.00 86.75 109 PRO A CA 1
ATOM 859 C C . PRO A 1 109 ? 13.372 -5.508 3.023 1.00 86.75 109 PRO A C 1
ATOM 861 O O . PRO A 1 109 ? 12.877 -6.553 3.437 1.00 86.75 109 PRO A O 1
ATOM 864 N N . SER A 1 110 ? 13.332 -4.369 3.721 1.00 87.06 110 SER A N 1
ATOM 865 C CA . SER A 1 110 ? 12.727 -4.224 5.054 1.00 87.06 110 SER A CA 1
ATOM 866 C C . SER A 1 110 ? 11.221 -4.506 5.059 1.00 87.06 110 SER A C 1
ATOM 868 O O . SER A 1 110 ? 10.701 -5.113 5.992 1.00 87.06 110 SER A O 1
ATOM 870 N N . ASP A 1 111 ? 10.516 -4.128 3.992 1.00 90.00 111 ASP A N 1
ATOM 871 C CA . ASP A 1 111 ? 9.069 -4.304 3.869 1.00 90.00 111 ASP A CA 1
ATOM 872 C C . ASP A 1 111 ? 8.671 -5.740 3.487 1.00 90.00 111 ASP A C 1
ATOM 874 O O . ASP A 1 111 ? 7.534 -6.148 3.732 1.00 90.00 111 ASP A O 1
ATOM 878 N N . ARG A 1 112 ? 9.598 -6.539 2.938 1.00 90.81 112 ARG A N 1
ATOM 879 C CA . ARG A 1 112 ? 9.355 -7.952 2.571 1.00 90.81 112 ARG A CA 1
ATOM 880 C C . ARG A 1 112 ? 9.075 -8.840 3.785 1.00 90.81 112 ARG A C 1
ATOM 882 O O . ARG A 1 112 ? 8.419 -9.869 3.645 1.00 90.81 112 ARG A O 1
ATOM 889 N N . LEU A 1 113 ? 9.537 -8.426 4.968 1.00 88.69 113 LEU A N 1
ATOM 890 C CA . LEU A 1 113 ? 9.280 -9.098 6.246 1.00 88.69 113 LEU A CA 1
ATOM 891 C C . LEU A 1 113 ? 7.801 -9.111 6.623 1.00 88.69 113 LEU A C 1
ATOM 893 O O . LEU A 1 113 ? 7.368 -9.976 7.370 1.00 88.69 113 LEU A O 1
ATOM 897 N N . LEU A 1 114 ? 7.028 -8.161 6.103 1.00 91.88 114 LEU A N 1
ATOM 898 C CA . LEU A 1 114 ? 5.617 -7.970 6.424 1.00 91.88 114 LEU A CA 1
ATOM 899 C C . LEU A 1 114 ? 4.701 -8.589 5.357 1.00 91.88 114 LEU A C 1
ATOM 901 O O . LEU A 1 114 ? 3.576 -8.128 5.151 1.00 91.88 114 LEU A O 1
ATOM 905 N N . CYS A 1 115 ? 5.194 -9.612 4.656 1.00 93.56 115 CYS A N 1
ATOM 906 C CA . CYS A 1 115 ? 4.466 -10.356 3.636 1.00 93.56 115 CYS A CA 1
ATOM 907 C C . CYS A 1 115 ? 4.126 -11.760 4.144 1.00 93.56 115 CYS A C 1
ATOM 909 O O . CYS A 1 115 ? 5.001 -12.482 4.628 1.00 93.56 115 CYS A O 1
ATOM 911 N N . LEU A 1 116 ? 2.875 -12.189 3.970 1.00 93.88 116 LEU A N 1
ATOM 912 C CA . LEU A 1 116 ? 2.422 -13.523 4.379 1.00 93.88 116 LEU A CA 1
ATOM 913 C C . LEU A 1 116 ? 2.187 -14.444 3.195 1.00 93.88 116 LEU A C 1
ATOM 915 O O . LEU A 1 116 ? 1.836 -14.003 2.102 1.00 93.88 116 LEU A O 1
ATOM 919 N N . ARG A 1 117 ? 2.317 -15.754 3.428 1.00 93.50 117 ARG A N 1
ATOM 920 C CA . ARG A 1 117 ? 1.880 -16.754 2.446 1.00 93.50 117 ARG A CA 1
ATOM 921 C C . ARG A 1 117 ? 0.392 -16.585 2.099 1.00 93.50 117 ARG A C 1
ATOM 923 O O . ARG A 1 117 ? -0.396 -16.207 2.971 1.00 93.50 117 ARG A O 1
ATOM 930 N N . PRO A 1 118 ? -0.013 -16.909 0.856 1.00 94.62 118 PRO A N 1
ATOM 931 C CA . PRO A 1 118 ? -1.388 -16.721 0.415 1.00 94.62 118 PRO A CA 1
ATOM 932 C C . PRO A 1 118 ? -2.420 -17.385 1.338 1.00 94.62 118 PRO A C 1
ATOM 934 O O . PRO A 1 118 ? -2.244 -18.536 1.748 1.00 94.62 118 PRO A O 1
ATOM 937 N N . TYR A 1 119 ? -3.511 -16.670 1.629 1.00 94.94 119 TYR A N 1
ATOM 938 C CA . TYR A 1 119 ? -4.694 -17.163 2.348 1.00 94.94 119 TYR A CA 1
ATOM 939 C C . TYR A 1 119 ? -4.449 -17.688 3.771 1.00 94.94 119 TYR A C 1
ATOM 941 O O . TYR A 1 119 ? -5.264 -18.455 4.287 1.00 94.94 119 TYR A O 1
ATOM 949 N N . LYS A 1 120 ? -3.337 -17.307 4.414 1.00 94.06 120 LYS A N 1
ATOM 950 C CA . LYS A 1 120 ? -3.025 -17.725 5.793 1.00 94.06 120 LYS A CA 1
ATOM 951 C C . LYS A 1 120 ? -3.715 -16.895 6.865 1.00 94.06 120 LYS A C 1
ATOM 953 O O . LYS A 1 120 ? -3.891 -17.389 7.972 1.00 94.06 120 LYS A O 1
ATOM 958 N N . MET A 1 121 ? -4.127 -15.676 6.536 1.00 93.44 121 MET A N 1
ATOM 959 C CA . MET A 1 121 ? -4.840 -14.793 7.449 1.00 93.44 121 MET A CA 1
ATOM 960 C C . MET A 1 121 ? -5.964 -14.029 6.740 1.00 93.44 121 MET A C 1
ATOM 962 O O . MET A 1 121 ? -5.860 -13.769 5.538 1.00 93.44 121 MET A O 1
ATOM 966 N N . PRO A 1 122 ? -7.011 -13.631 7.487 1.00 93.56 122 PRO A N 1
ATOM 967 C CA . PRO A 1 122 ? -7.913 -12.551 7.099 1.00 93.56 122 PRO A CA 1
ATOM 968 C C . PRO A 1 122 ? -7.156 -11.257 6.803 1.00 93.56 122 PRO A C 1
ATOM 970 O O . PRO A 1 122 ? -6.028 -11.075 7.268 1.00 93.56 122 PRO A O 1
ATOM 973 N N . TYR A 1 123 ? -7.812 -10.322 6.112 1.00 94.31 123 TYR A N 1
ATOM 974 C CA . TYR A 1 123 ? -7.204 -9.025 5.827 1.00 94.31 123 TYR A CA 1
ATOM 975 C C . TYR A 1 123 ? -6.713 -8.325 7.104 1.00 94.31 123 TYR A C 1
ATOM 977 O O . TYR A 1 123 ? -7.458 -8.182 8.087 1.00 94.31 123 TYR A O 1
ATOM 985 N N . ASN A 1 124 ? -5.462 -7.862 7.056 1.00 93.00 124 ASN A N 1
ATOM 986 C CA . ASN A 1 124 ? -4.828 -7.081 8.108 1.00 93.00 124 ASN A CA 1
ATOM 987 C C . ASN A 1 124 ? -4.133 -5.828 7.521 1.00 93.00 124 ASN A C 1
ATOM 989 O O . ASN A 1 124 ? -3.265 -5.978 6.659 1.00 93.00 124 ASN A O 1
ATOM 993 N N . PRO A 1 125 ? -4.457 -4.605 7.986 1.00 91.50 125 PRO A N 1
ATOM 994 C CA . PRO A 1 125 ? -3.918 -3.349 7.443 1.00 91.50 125 PRO A CA 1
ATOM 995 C C . PRO A 1 125 ? -2.424 -3.106 7.739 1.00 91.50 125 PRO A C 1
ATOM 997 O O . PRO A 1 125 ? -1.832 -2.163 7.207 1.00 91.50 125 PRO A O 1
ATOM 1000 N N . PHE A 1 126 ? -1.804 -3.920 8.599 1.00 91.25 126 PHE A N 1
ATOM 1001 C CA . PHE A 1 126 ? -0.385 -3.808 8.957 1.00 91.25 126 PHE A CA 1
ATOM 1002 C C . PHE A 1 126 ? 0.532 -4.643 8.061 1.00 91.25 126 PHE A C 1
ATOM 1004 O O . PHE A 1 126 ? 1.735 -4.385 8.007 1.00 91.25 126 PHE A O 1
ATOM 1011 N N . LEU A 1 127 ? -0.030 -5.612 7.338 1.00 94.06 127 LEU A N 1
ATOM 1012 C CA . LEU A 1 127 ? 0.706 -6.372 6.340 1.00 94.06 127 LEU A CA 1
ATOM 1013 C C . LEU A 1 127 ? 0.960 -5.520 5.101 1.00 94.06 127 LEU A C 1
ATOM 1015 O O . LEU A 1 127 ? 0.153 -4.670 4.721 1.00 94.06 127 LEU A O 1
ATOM 1019 N N . ARG A 1 128 ? 2.092 -5.779 4.452 1.00 94.56 128 ARG A N 1
ATOM 1020 C CA . ARG A 1 128 ? 2.397 -5.213 3.143 1.00 94.56 128 ARG A CA 1
ATOM 1021 C C . ARG A 1 128 ? 1.682 -6.058 2.097 1.00 94.56 128 ARG A C 1
ATOM 1023 O O . ARG A 1 128 ? 0.572 -5.719 1.697 1.00 94.56 128 ARG A O 1
ATOM 1030 N N . LEU A 1 129 ? 2.248 -7.196 1.721 1.00 95.88 129 LEU A N 1
ATOM 1031 C CA . LEU A 1 129 ? 1.661 -8.051 0.697 1.00 95.88 129 LEU A CA 1
ATOM 1032 C C . LEU A 1 129 ? 0.969 -9.266 1.321 1.00 95.88 129 LEU A C 1
ATOM 1034 O O . LEU A 1 129 ? 1.580 -10.043 2.056 1.00 95.88 129 LEU A O 1
ATOM 1038 N N . GLN A 1 130 ? -0.306 -9.451 0.999 1.00 96.56 130 GLN A N 1
ATOM 1039 C CA . GLN A 1 130 ? -1.114 -10.569 1.486 1.00 96.56 130 GLN A CA 1
ATOM 1040 C C . GLN A 1 130 ? -2.093 -11.027 0.406 1.00 96.56 130 GLN A C 1
ATOM 1042 O O . GLN A 1 130 ? -2.539 -10.218 -0.406 1.00 96.56 130 GLN A O 1
ATOM 1047 N N . ALA A 1 131 ? -2.469 -12.306 0.417 1.00 97.31 131 ALA A N 1
ATOM 1048 C CA . ALA A 1 131 ? -3.618 -12.771 -0.354 1.00 97.31 131 ALA A CA 1
ATOM 1049 C C . ALA A 1 131 ? -4.776 -13.114 0.573 1.00 97.31 131 ALA A C 1
ATOM 1051 O O . ALA A 1 131 ? -4.591 -13.842 1.553 1.00 97.31 131 ALA A O 1
ATOM 1052 N N . ILE A 1 132 ? -5.960 -12.623 0.227 1.00 96.31 132 ILE A N 1
ATOM 1053 C CA . ILE A 1 132 ? -7.186 -12.811 0.997 1.00 96.31 132 ILE A CA 1
ATOM 1054 C C . ILE A 1 132 ? -8.208 -13.576 0.162 1.00 96.31 132 ILE A C 1
ATOM 1056 O O . ILE A 1 132 ? -8.219 -13.515 -1.069 1.00 96.31 132 ILE A O 1
ATOM 1060 N N . LYS A 1 133 ? -9.075 -14.335 0.834 1.00 94.94 133 LYS A N 1
ATOM 1061 C CA . LYS A 1 133 ? -10.184 -15.014 0.156 1.00 94.94 133 LYS A CA 1
ATOM 1062 C C . LYS A 1 133 ? -11.236 -13.977 -0.237 1.00 94.94 133 LYS A C 1
ATOM 1064 O O . LYS A 1 133 ? -11.413 -12.986 0.460 1.00 94.94 133 LYS A O 1
ATOM 1069 N N . ARG A 1 134 ? -11.989 -14.229 -1.308 1.00 92.62 134 ARG A N 1
ATOM 1070 C CA . ARG A 1 134 ? -13.044 -13.313 -1.778 1.00 92.62 134 ARG A CA 1
ATOM 1071 C C . ARG A 1 134 ? -14.081 -12.922 -0.698 1.00 92.62 134 ARG A C 1
ATOM 1073 O O . ARG A 1 134 ? -14.438 -11.749 -0.669 1.00 92.62 134 ARG A O 1
ATOM 1080 N N . PRO A 1 135 ? -14.515 -13.810 0.223 1.00 92.94 135 PRO A N 1
ATOM 1081 C CA . PRO A 1 135 ? -15.396 -13.418 1.332 1.00 92.94 135 PRO A CA 1
ATOM 1082 C C . PRO A 1 135 ? -14.795 -12.371 2.287 1.00 92.94 135 PRO A C 1
ATOM 1084 O O . PRO A 1 135 ? -15.531 -11.617 2.909 1.00 92.94 135 PRO A O 1
ATOM 1087 N N . GLU A 1 136 ? -13.465 -12.263 2.364 1.00 91.56 136 GLU A N 1
ATOM 1088 C CA . GLU A 1 136 ? -12.765 -11.288 3.216 1.00 91.56 136 GLU A CA 1
ATOM 1089 C C . GLU A 1 136 ? -12.730 -9.872 2.616 1.00 91.56 136 GLU A C 1
ATOM 1091 O O . GLU A 1 136 ? -12.171 -8.960 3.224 1.00 91.56 136 GLU A O 1
ATOM 1096 N N . LEU A 1 137 ? -13.312 -9.658 1.430 1.00 90.31 137 LEU A N 1
ATOM 1097 C CA . LEU A 1 137 ? -13.385 -8.334 0.804 1.00 90.31 137 LEU A CA 1
ATOM 1098 C C . LEU A 1 137 ? -14.142 -7.319 1.664 1.00 90.31 137 LEU A C 1
ATOM 1100 O O . LEU A 1 137 ? -13.749 -6.157 1.705 1.00 90.31 137 LEU A O 1
ATOM 1104 N N . VAL A 1 138 ? -15.182 -7.750 2.381 1.00 89.12 138 VAL A N 1
ATOM 1105 C CA . VAL A 1 138 ? -15.938 -6.878 3.298 1.00 89.12 138 VAL A CA 1
ATOM 1106 C C . VAL A 1 138 ? -15.005 -6.332 4.379 1.00 89.12 138 VAL A C 1
ATOM 1108 O O . VAL A 1 138 ? -14.863 -5.124 4.545 1.00 89.12 138 VAL A O 1
ATOM 1111 N N . ARG A 1 139 ? -14.237 -7.226 5.008 1.00 90.94 139 ARG A N 1
ATOM 1112 C CA . ARG A 1 139 ? -13.238 -6.876 6.020 1.00 90.94 139 ARG A CA 1
ATOM 1113 C C . ARG A 1 139 ? -12.103 -6.013 5.463 1.00 90.94 139 ARG A C 1
ATOM 1115 O O . ARG A 1 139 ? -11.568 -5.173 6.186 1.00 90.94 139 ARG A O 1
ATOM 1122 N N . PHE A 1 140 ? -11.704 -6.227 4.206 1.00 91.75 140 PHE A N 1
ATOM 1123 C CA . PHE A 1 140 ? -10.766 -5.335 3.518 1.00 91.75 140 PHE A CA 1
ATOM 1124 C C . PHE A 1 140 ? -11.314 -3.915 3.496 1.00 91.75 140 PHE A C 1
ATOM 1126 O O . PHE A 1 140 ? -10.673 -3.002 4.009 1.00 91.75 140 PHE A O 1
ATOM 1133 N N . VAL A 1 141 ? -12.522 -3.752 2.969 1.00 88.75 141 VAL A N 1
ATOM 1134 C CA . VAL A 1 141 ? -13.167 -2.455 2.798 1.00 88.75 141 VAL A CA 1
ATOM 1135 C C . VAL A 1 141 ? -13.357 -1.719 4.130 1.00 88.75 141 VAL A C 1
ATOM 1137 O O . VAL A 1 141 ? -13.069 -0.529 4.210 1.00 88.75 141 VAL A O 1
ATOM 1140 N N . GLU A 1 142 ? -13.749 -2.422 5.191 1.00 86.12 142 GLU A N 1
ATOM 1141 C CA . GLU A 1 142 ? -13.915 -1.835 6.529 1.00 86.12 142 GLU A CA 1
ATOM 1142 C C . GLU A 1 142 ? -12.597 -1.337 7.136 1.00 86.12 142 GLU A C 1
ATOM 1144 O O . GLU A 1 142 ? -12.559 -0.318 7.824 1.00 86.12 142 GLU A O 1
ATOM 1149 N N . LYS A 1 143 ? -11.494 -2.068 6.924 1.00 88.50 143 LYS A N 1
ATOM 1150 C CA . LYS A 1 143 ? -10.244 -1.842 7.670 1.00 88.50 143 LYS A CA 1
ATOM 1151 C C . LYS A 1 143 ? -9.168 -1.120 6.877 1.00 88.50 143 LYS A C 1
ATOM 1153 O O . LYS A 1 143 ? -8.195 -0.651 7.464 1.00 88.50 143 LYS A O 1
ATOM 1158 N N . VAL A 1 144 ? -9.286 -1.030 5.560 1.00 89.50 144 VAL A N 1
ATOM 1159 C CA . VAL A 1 144 ? -8.230 -0.507 4.682 1.00 89.50 144 VAL A CA 1
ATOM 1160 C C . VAL A 1 144 ? -7.857 0.948 4.978 1.00 89.50 144 VAL A C 1
ATOM 1162 O O . VAL A 1 144 ? -6.673 1.278 4.952 1.00 89.50 144 VAL A O 1
ATOM 1165 N N . CYS A 1 145 ? -8.806 1.797 5.380 1.00 86.56 145 CYS A N 1
ATOM 1166 C CA . CYS A 1 145 ? -8.511 3.184 5.761 1.00 86.56 145 CYS A CA 1
ATOM 1167 C C . CYS A 1 145 ? -7.751 3.317 7.081 1.00 86.56 145 CYS A C 1
ATOM 1169 O O . CYS A 1 145 ? -7.139 4.351 7.326 1.00 86.56 145 CYS A O 1
ATOM 1171 N N . THR A 1 146 ? -7.698 2.267 7.901 1.00 87.06 146 THR A N 1
ATOM 1172 C CA . THR A 1 146 ? -6.871 2.271 9.118 1.00 87.06 146 THR A CA 1
ATOM 1173 C C . THR A 1 146 ? -5.388 2.029 8.808 1.00 87.06 146 THR A C 1
ATOM 1175 O O . THR A 1 146 ? -4.523 2.297 9.643 1.00 87.06 146 THR A O 1
ATOM 1178 N N . ALA A 1 147 ? -5.057 1.577 7.590 1.00 90.00 147 ALA A N 1
ATOM 1179 C CA . ALA A 1 147 ? -3.677 1.398 7.163 1.00 90.00 147 ALA A CA 1
ATOM 1180 C C . ALA A 1 147 ? -2.901 2.723 7.206 1.00 90.00 147 ALA A C 1
ATOM 1182 O O . ALA A 1 147 ? -3.400 3.792 6.859 1.00 90.00 147 ALA A O 1
ATOM 1183 N N . HIS A 1 148 ? -1.631 2.659 7.607 1.00 88.56 148 HIS A N 1
ATOM 1184 C CA . HIS A 1 148 ? -0.778 3.849 7.707 1.00 88.56 148 HIS A CA 1
ATOM 1185 C C . HIS A 1 148 ? -0.534 4.544 6.356 1.00 88.56 148 HIS A C 1
ATOM 1187 O O . HIS A 1 148 ? -0.315 5.749 6.322 1.00 88.56 148 HIS A O 1
ATOM 1193 N N . TRP A 1 149 ? -0.605 3.803 5.253 1.00 92.81 149 TRP A N 1
ATOM 1194 C CA . TRP A 1 149 ? -0.416 4.312 3.898 1.00 92.81 149 TRP A CA 1
ATOM 1195 C C . TRP A 1 149 ? -1.526 3.792 2.984 1.00 92.81 149 TRP A C 1
ATOM 1197 O O . TRP A 1 149 ? -2.222 2.838 3.349 1.00 92.81 149 TRP A O 1
ATOM 1207 N N . SER A 1 150 ? -1.645 4.376 1.789 1.00 92.06 150 SER A N 1
ATOM 1208 C CA . SER A 1 150 ? -2.546 3.890 0.744 1.00 92.06 150 SER A CA 1
ATOM 1209 C C . SER A 1 150 ? -2.381 2.391 0.514 1.00 92.06 150 SER A C 1
ATOM 1211 O O . SER A 1 150 ? -1.270 1.861 0.607 1.00 92.06 150 SER A O 1
ATOM 1213 N N . SER A 1 151 ? -3.488 1.714 0.223 1.00 93.12 151 SER A N 1
ATOM 1214 C CA . SER A 1 151 ? -3.532 0.263 0.033 1.00 93.12 151 SER A CA 1
ATOM 1215 C C . SER A 1 151 ? -4.290 -0.089 -1.244 1.00 93.12 151 SER A C 1
ATOM 1217 O O . SER A 1 151 ? -5.251 0.593 -1.605 1.00 93.12 151 SER A O 1
ATOM 1219 N N . ALA A 1 152 ? -3.858 -1.153 -1.920 1.00 94.50 152 ALA A N 1
ATOM 1220 C CA . ALA A 1 152 ? -4.427 -1.612 -3.183 1.00 94.50 152 ALA A CA 1
ATOM 1221 C C . ALA A 1 152 ? -5.122 -2.972 -3.056 1.00 94.50 152 ALA A C 1
ATOM 1223 O O . ALA A 1 152 ? -4.674 -3.848 -2.313 1.00 94.50 152 ALA A O 1
ATOM 1224 N N . LEU A 1 153 ? -6.185 -3.155 -3.837 1.00 95.31 153 LEU A N 1
ATOM 1225 C CA . LEU A 1 153 ? -6.879 -4.417 -4.050 1.00 95.31 153 LEU A CA 1
ATOM 1226 C C . LEU A 1 153 ? -6.614 -4.897 -5.481 1.00 95.31 153 LEU A C 1
ATOM 1228 O O . LEU A 1 153 ? -6.957 -4.224 -6.456 1.00 95.31 153 LEU A O 1
ATOM 1232 N N . LEU A 1 154 ? -5.992 -6.068 -5.596 1.00 95.69 154 LEU A N 1
ATOM 1233 C CA . LEU A 1 154 ? -5.615 -6.686 -6.863 1.00 95.69 154 LEU A CA 1
ATOM 1234 C C . LEU A 1 154 ? -6.497 -7.917 -7.085 1.00 95.69 154 LEU A C 1
ATOM 1236 O O . LEU A 1 154 ? -6.255 -8.959 -6.478 1.00 95.69 154 LEU A O 1
ATOM 1240 N N . ASP A 1 155 ? -7.520 -7.807 -7.931 1.00 94.38 155 ASP A N 1
ATOM 1241 C CA . ASP A 1 155 ? -8.388 -8.940 -8.276 1.00 94.38 155 ASP A CA 1
ATOM 1242 C C . ASP A 1 155 ? -7.896 -9.568 -9.583 1.00 94.38 155 ASP A C 1
ATOM 1244 O O . ASP A 1 155 ? -8.060 -9.000 -10.667 1.00 94.38 155 ASP A O 1
ATOM 1248 N N . ILE A 1 156 ? -7.257 -10.733 -9.468 1.00 94.00 156 ILE A N 1
ATOM 1249 C CA . ILE A 1 156 ? -6.701 -11.490 -10.594 1.00 94.00 156 ILE A CA 1
ATOM 1250 C C . ILE A 1 156 ? -7.823 -12.032 -11.479 1.00 94.00 156 ILE A C 1
ATOM 1252 O O . ILE A 1 156 ? -7.719 -11.956 -12.704 1.00 94.00 156 ILE A O 1
ATOM 1256 N N . ASP A 1 157 ? -8.912 -12.517 -10.875 1.00 92.31 157 ASP A N 1
ATOM 1257 C CA . ASP A 1 157 ? -10.020 -13.127 -11.615 1.00 92.31 157 ASP A CA 1
ATOM 1258 C C . ASP A 1 157 ? -10.734 -12.074 -12.478 1.00 92.31 157 ASP A C 1
ATOM 1260 O O . ASP A 1 157 ? -11.093 -12.339 -13.624 1.00 92.31 157 ASP A O 1
ATOM 1264 N N . ARG A 1 158 ? -10.910 -10.858 -11.940 1.00 91.19 158 ARG A N 1
ATOM 1265 C CA . ARG A 1 158 ? -11.557 -9.733 -12.642 1.00 91.19 158 ARG A CA 1
ATOM 1266 C C . ARG A 1 158 ? -10.589 -8.850 -13.431 1.00 91.19 158 ARG A C 1
ATOM 1268 O O . ARG A 1 158 ? -11.034 -7.986 -14.181 1.00 91.19 158 ARG A O 1
ATOM 1275 N N . ARG A 1 159 ? -9.275 -9.037 -13.269 1.00 92.06 159 ARG A N 1
ATOM 1276 C CA . ARG A 1 159 ? -8.212 -8.178 -13.827 1.00 92.06 159 ARG A CA 1
ATOM 1277 C C . ARG A 1 159 ? -8.380 -6.689 -13.484 1.00 92.06 159 ARG A C 1
ATOM 1279 O O . ARG A 1 159 ? -8.052 -5.798 -14.282 1.00 92.06 159 ARG A O 1
ATOM 1286 N N . THR A 1 160 ? -8.879 -6.415 -12.281 1.00 92.06 160 THR A N 1
ATOM 1287 C CA . THR A 1 160 ? -9.116 -5.062 -11.760 1.00 92.06 160 THR A CA 1
ATOM 1288 C C . THR A 1 160 ? -8.084 -4.706 -10.702 1.00 92.06 160 THR A C 1
ATOM 1290 O O . THR A 1 160 ? -7.666 -5.553 -9.912 1.00 92.06 160 THR A O 1
ATOM 1293 N N . VAL A 1 161 ? -7.682 -3.437 -10.689 1.00 93.81 161 VAL A N 1
ATOM 1294 C CA . VAL A 1 161 ? -6.685 -2.908 -9.756 1.00 93.81 161 VAL A CA 1
ATOM 1295 C C . VAL A 1 161 ? -7.239 -1.615 -9.185 1.00 93.81 161 VAL A C 1
ATOM 1297 O O . VAL A 1 161 ? -7.198 -0.582 -9.853 1.00 93.81 161 VAL A O 1
ATOM 1300 N N . SER A 1 162 ? -7.760 -1.680 -7.964 1.00 91.88 162 SER A N 1
ATOM 1301 C CA . SER A 1 162 ? -8.274 -0.521 -7.234 1.00 91.88 162 SER A CA 1
ATOM 1302 C C . SER A 1 162 ? -7.383 -0.199 -6.039 1.00 91.88 162 SER A C 1
ATOM 1304 O O . SER A 1 162 ? -6.571 -1.013 -5.599 1.00 91.88 162 SER A O 1
ATOM 1306 N N . PHE A 1 163 ? -7.486 1.024 -5.531 1.00 91.00 163 PHE A N 1
ATOM 1307 C CA . PHE A 1 163 ? -6.722 1.481 -4.375 1.00 91.00 163 PHE A CA 1
ATOM 1308 C C . PHE A 1 163 ? -7.430 2.647 -3.688 1.00 91.00 163 PHE A C 1
ATOM 1310 O O . PHE A 1 163 ? -8.281 3.310 -4.289 1.00 91.00 163 PHE A O 1
ATOM 1317 N N . THR A 1 164 ? -7.035 2.934 -2.448 1.00 88.25 164 THR A N 1
ATOM 1318 C CA . THR A 1 164 ? -7.615 4.000 -1.608 1.00 88.25 164 THR A CA 1
ATOM 1319 C C . THR A 1 164 ? -7.305 5.430 -2.073 1.00 88.25 164 THR A C 1
ATOM 1321 O O . THR A 1 164 ? -7.657 6.404 -1.413 1.00 88.25 164 THR A O 1
ATOM 1324 N N . GLY A 1 165 ? -6.653 5.596 -3.226 1.00 88.56 165 GLY A N 1
ATOM 1325 C CA . GLY A 1 165 ? -6.215 6.892 -3.728 1.00 88.56 165 GLY A CA 1
ATOM 1326 C C . GLY A 1 165 ? -4.847 7.313 -3.190 1.00 88.56 165 GLY A C 1
ATOM 1327 O O . GLY A 1 165 ? -4.210 6.624 -2.391 1.00 88.56 165 GLY A O 1
ATOM 1328 N N . LEU A 1 166 ? -4.355 8.454 -3.674 1.00 89.81 166 LEU A N 1
ATOM 1329 C CA . LEU A 1 166 ? -3.063 8.993 -3.252 1.00 89.81 166 LEU A CA 1
ATOM 1330 C C . LEU A 1 166 ? -3.097 9.406 -1.778 1.00 89.81 166 LEU A C 1
ATOM 1332 O O . LEU A 1 166 ? -4.100 9.934 -1.291 1.00 89.81 166 LEU A O 1
ATOM 1336 N N . TYR A 1 167 ? -1.965 9.208 -1.096 1.00 90.88 167 TYR A N 1
ATOM 1337 C CA . TYR A 1 167 ? -1.835 9.454 0.339 1.00 90.88 167 TYR A CA 1
ATOM 1338 C C . TYR A 1 167 ? -2.317 10.852 0.748 1.00 90.88 167 TYR A C 1
ATOM 1340 O O . TYR A 1 167 ? -3.204 10.977 1.587 1.00 90.88 167 TYR A O 1
ATOM 1348 N N . HIS A 1 168 ? -1.764 11.888 0.114 1.00 86.62 168 HIS A N 1
ATOM 1349 C CA . HIS A 1 168 ? -1.944 13.278 0.534 1.00 86.62 168 HIS A CA 1
ATOM 1350 C C . HIS A 1 168 ? -3.363 13.830 0.327 1.00 86.62 168 HIS A C 1
ATOM 1352 O O . HIS A 1 168 ? -3.774 14.691 1.090 1.00 86.62 168 HIS A O 1
ATOM 1358 N N . CYS A 1 169 ? -4.108 13.356 -0.679 1.00 83.81 169 CYS A N 1
ATOM 1359 C CA . CYS A 1 169 ? -5.389 13.963 -1.061 1.00 83.81 169 CYS A CA 1
ATOM 1360 C C . CYS A 1 169 ? -6.621 13.080 -0.832 1.00 83.81 169 CYS A C 1
ATOM 1362 O O . CYS A 1 169 ? -7.732 13.605 -0.839 1.00 83.81 169 CYS A O 1
ATOM 1364 N N . LYS A 1 170 ? -6.455 11.761 -0.653 1.00 86.31 170 LYS A N 1
ATOM 1365 C CA . LYS A 1 170 ? -7.577 10.829 -0.444 1.00 86.31 170 LYS A CA 1
ATOM 1366 C C . LYS A 1 170 ? -7.396 9.964 0.797 1.00 86.31 170 LYS A C 1
ATOM 1368 O O . LYS A 1 170 ? -8.182 10.081 1.733 1.00 86.31 170 LYS A O 1
ATOM 1373 N N . HIS A 1 171 ? -6.340 9.149 0.842 1.00 88.81 171 HIS A N 1
ATOM 1374 C CA . HIS A 1 171 ? -6.187 8.142 1.901 1.00 88.81 171 HIS A CA 1
ATOM 1375 C C . HIS A 1 171 ? -6.013 8.764 3.291 1.00 88.81 171 HIS A C 1
ATOM 1377 O O . HIS A 1 171 ? -6.660 8.323 4.235 1.00 88.81 171 HIS A O 1
ATOM 1383 N N . ARG A 1 172 ? -5.168 9.796 3.441 1.00 88.81 172 ARG A N 1
ATOM 1384 C CA . ARG A 1 172 ? -4.953 10.449 4.743 1.00 88.81 172 ARG A CA 1
ATOM 1385 C C . ARG A 1 172 ? -6.235 11.112 5.272 1.00 88.81 172 ARG A C 1
ATOM 1387 O O . ARG A 1 172 ? -6.583 10.803 6.410 1.00 88.81 172 ARG A O 1
ATOM 1394 N N . PRO A 1 173 ? -6.970 11.934 4.494 1.00 85.56 173 PRO A N 1
ATOM 1395 C CA . PRO A 1 173 ? -8.277 12.434 4.922 1.00 85.56 173 PRO A CA 1
ATOM 1396 C C . PRO A 1 173 ? -9.252 11.319 5.320 1.00 85.56 173 PRO A C 1
ATOM 1398 O O . PRO A 1 173 ? -9.817 11.371 6.406 1.00 85.56 173 PRO A O 1
ATOM 1401 N N . GLN A 1 174 ? -9.396 10.268 4.503 1.00 85.06 174 GLN A N 1
ATOM 1402 C CA . GLN A 1 174 ? -10.278 9.134 4.816 1.00 85.06 174 GLN A CA 1
ATOM 1403 C C . GLN A 1 174 ? -9.876 8.412 6.109 1.00 85.06 174 GLN A C 1
ATOM 1405 O O . GLN A 1 174 ? -10.737 8.043 6.906 1.00 85.06 174 GLN A O 1
ATOM 1410 N N . LYS A 1 175 ? -8.572 8.239 6.350 1.00 87.31 175 LYS A N 1
ATOM 1411 C CA . LYS A 1 175 ? -8.059 7.678 7.601 1.00 87.31 175 LYS A CA 1
ATOM 1412 C C . LYS A 1 175 ? -8.439 8.545 8.801 1.00 87.31 175 LYS A C 1
ATOM 1414 O O . LYS A 1 175 ? -8.926 8.008 9.790 1.00 87.31 175 LYS A O 1
ATOM 1419 N N . VAL A 1 176 ? -8.228 9.859 8.714 1.00 85.69 176 VAL A N 1
ATOM 1420 C CA . VAL A 1 176 ? -8.569 10.799 9.796 1.00 85.69 176 VAL A CA 1
ATOM 1421 C C . VAL A 1 176 ? -10.068 10.755 10.090 1.00 85.69 176 VAL A C 1
ATOM 1423 O O . VAL A 1 176 ? -10.444 10.621 11.250 1.00 85.69 176 VAL A O 1
ATOM 1426 N N . ARG A 1 177 ? -10.916 10.752 9.054 1.00 83.25 177 ARG A N 1
ATOM 1427 C CA . ARG A 1 177 ? -12.373 10.603 9.207 1.00 83.25 177 ARG A CA 1
ATOM 1428 C C . ARG A 1 177 ? -12.751 9.298 9.897 1.00 83.25 177 ARG A C 1
ATOM 1430 O O . ARG A 1 177 ? -13.519 9.297 10.849 1.00 83.25 177 ARG A O 1
ATOM 1437 N N . SER A 1 178 ? -12.168 8.183 9.456 1.00 84.62 178 SER A N 1
ATOM 1438 C CA . SER A 1 178 ? -12.407 6.874 10.069 1.00 84.62 178 SER A CA 1
ATOM 1439 C C . SER A 1 178 ? -11.996 6.849 11.545 1.00 84.62 178 SER A C 1
ATOM 1441 O O . SER A 1 178 ? -12.701 6.263 12.361 1.00 84.62 178 SER A O 1
ATOM 1443 N N . GLN A 1 179 ? -10.895 7.513 11.904 1.00 86.06 179 GLN A N 1
ATOM 1444 C CA . GLN A 1 179 ? -10.456 7.637 13.295 1.00 86.06 179 GLN A CA 1
ATOM 1445 C C . GLN A 1 179 ? -11.411 8.494 14.129 1.00 86.06 179 GLN A C 1
ATOM 1447 O O . GLN A 1 179 ? -11.755 8.096 15.238 1.00 86.06 179 GLN A O 1
ATOM 1452 N N . GLN A 1 180 ? -11.859 9.633 13.599 1.00 84.44 180 GLN A N 1
ATOM 1453 C CA . GLN A 1 180 ? -12.831 10.506 14.262 1.00 84.44 180 GLN A CA 1
ATOM 1454 C C . GLN A 1 180 ? -14.155 9.781 14.500 1.00 84.44 180 GLN A C 1
ATOM 1456 O O . GLN A 1 180 ? -14.658 9.792 15.619 1.00 84.44 180 GLN A O 1
ATOM 1461 N N . HIS A 1 181 ? -14.654 9.064 13.493 1.00 84.56 181 HIS A N 1
ATOM 1462 C CA . HIS A 1 181 ? -15.869 8.265 13.611 1.00 84.56 181 HIS A CA 1
ATOM 1463 C C . HIS A 1 181 ? -15.747 7.171 14.683 1.00 84.56 181 HIS A C 1
ATOM 1465 O O . HIS A 1 181 ? -16.623 7.040 15.528 1.00 84.56 181 HIS A O 1
ATOM 1471 N N . GLN A 1 182 ? -14.629 6.436 14.722 1.00 86.00 182 GLN A N 1
ATOM 1472 C CA . G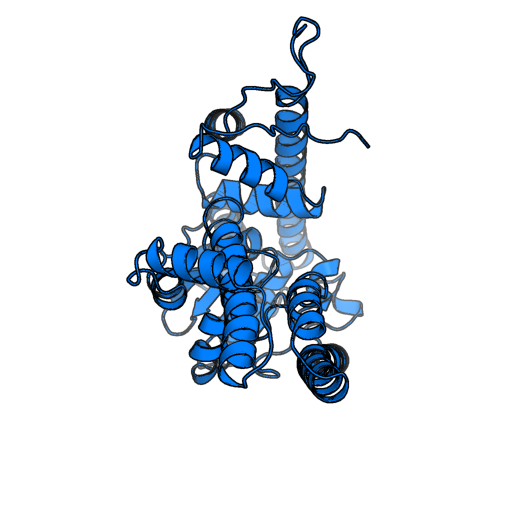LN A 1 182 ? -14.393 5.419 15.757 1.00 86.00 182 GLN A CA 1
ATOM 1473 C C . GLN A 1 182 ? -14.300 6.008 17.170 1.00 86.00 182 GLN A C 1
ATOM 1475 O O . GLN A 1 182 ? -14.693 5.351 18.127 1.00 86.00 182 GLN A O 1
ATOM 1480 N N . ILE A 1 183 ? -13.743 7.212 17.320 1.00 87.94 183 ILE A N 1
ATOM 1481 C CA . ILE A 1 183 ? -13.679 7.904 18.614 1.00 87.94 183 ILE A CA 1
ATOM 1482 C C . ILE A 1 183 ? -15.076 8.364 19.033 1.00 87.94 183 ILE A C 1
ATOM 1484 O O . ILE A 1 183 ? -15.471 8.127 20.169 1.00 87.94 183 ILE A O 1
ATOM 1488 N N . GLY A 1 184 ? -15.831 8.970 18.116 1.00 86.19 184 GLY A N 1
ATOM 1489 C CA . GLY A 1 184 ? -17.194 9.417 18.379 1.00 86.19 184 GLY A CA 1
ATOM 1490 C C . GLY A 1 184 ? -18.136 8.278 18.752 1.00 86.19 184 GLY A C 1
ATOM 1491 O O . GLY A 1 184 ? -18.897 8.418 19.700 1.00 86.19 184 GLY A O 1
ATOM 1492 N N . GLN A 1 185 ? -18.006 7.113 18.107 1.00 87.50 185 GLN A N 1
ATOM 1493 C CA . GLN A 1 185 ? -18.745 5.906 18.492 1.00 87.50 185 GLN A CA 1
ATOM 1494 C C . GLN A 1 185 ? -18.488 5.499 19.945 1.00 87.50 185 GLN A C 1
ATOM 1496 O O . GLN A 1 185 ? -19.436 5.204 20.657 1.00 87.50 185 GLN A O 1
ATOM 1501 N N . ILE A 1 186 ? -17.236 5.540 20.416 1.00 88.50 186 ILE A N 1
ATOM 1502 C CA . ILE A 1 186 ? -16.908 5.221 21.818 1.00 88.50 186 ILE A CA 1
ATOM 1503 C C . ILE A 1 186 ? -17.610 6.191 22.774 1.00 88.50 186 ILE A C 1
ATOM 1505 O O . ILE A 1 186 ? -18.145 5.776 23.796 1.00 88.50 186 ILE A O 1
ATOM 1509 N N . LEU A 1 187 ? -17.607 7.483 22.439 1.00 87.75 187 LEU A N 1
ATOM 1510 C CA . LEU A 1 187 ? -18.245 8.511 23.261 1.00 87.75 187 LEU A CA 1
ATOM 1511 C C . LEU A 1 187 ? -19.775 8.376 23.252 1.00 87.75 187 LEU A C 1
ATOM 1513 O O . LEU A 1 187 ? -20.394 8.510 24.302 1.00 87.75 187 LEU A O 1
ATOM 1517 N N . SER A 1 188 ? -20.371 8.075 22.097 1.00 86.19 188 SER A N 1
ATOM 1518 C CA . SER A 1 188 ? -21.814 7.851 21.957 1.00 86.19 188 SER A CA 1
ATOM 1519 C C . SER A 1 188 ? -22.266 6.602 22.712 1.00 86.19 188 SER A C 1
ATOM 1521 O O . SER A 1 188 ? -23.200 6.682 23.497 1.00 86.19 188 SER A O 1
ATOM 1523 N N . GLU A 1 189 ? -21.567 5.473 22.541 1.00 87.75 189 GLU A N 1
ATOM 1524 C CA . GLU A 1 189 ? -21.856 4.218 23.251 1.00 87.75 189 GLU A CA 1
ATOM 1525 C C . GLU A 1 189 ? -21.810 4.413 24.773 1.00 87.75 189 GLU A C 1
ATOM 1527 O O . GLU A 1 189 ? -22.649 3.881 25.499 1.00 87.75 189 GLU A O 1
ATOM 1532 N N . ALA A 1 190 ? -20.848 5.198 25.266 1.00 86.25 190 ALA A N 1
ATOM 1533 C CA . ALA A 1 190 ? -20.742 5.497 26.687 1.00 86.25 190 ALA A CA 1
ATOM 1534 C C . ALA A 1 190 ? -21.856 6.435 27.181 1.00 86.25 190 ALA A C 1
ATOM 1536 O O . ALA A 1 190 ? -22.393 6.219 28.268 1.00 86.25 190 ALA A O 1
ATOM 1537 N N . ALA A 1 191 ? -22.237 7.441 26.387 1.00 85.81 191 ALA A N 1
ATOM 1538 C CA . ALA A 1 191 ? -23.361 8.321 26.706 1.00 85.81 191 ALA A CA 1
ATOM 1539 C C . ALA A 1 191 ? -24.687 7.539 26.768 1.00 85.81 191 ALA A C 1
ATOM 1541 O O . ALA A 1 191 ? -25.453 7.706 27.718 1.00 85.81 191 ALA A O 1
ATOM 1542 N N . ASP A 1 192 ? -24.914 6.625 25.820 1.00 85.44 192 ASP A N 1
ATOM 1543 C CA . ASP A 1 192 ? -26.084 5.738 25.791 1.00 85.44 192 ASP A CA 1
ATOM 1544 C C . ASP A 1 192 ? -26.110 4.774 26.990 1.00 85.44 192 ASP A C 1
ATOM 1546 O O . ASP A 1 192 ? -27.176 4.433 27.506 1.00 85.44 192 ASP A O 1
ATOM 1550 N N . ALA A 1 193 ? -24.935 4.367 27.479 1.00 84.81 193 ALA A N 1
ATOM 1551 C CA . ALA A 1 193 ? -24.779 3.574 28.697 1.00 84.81 193 ALA A CA 1
ATOM 1552 C C . ALA A 1 193 ? -24.937 4.393 29.999 1.00 84.81 193 ALA A C 1
ATOM 1554 O O . ALA A 1 193 ? -24.845 3.828 31.091 1.00 84.81 193 ALA A O 1
ATOM 1555 N N . GLY A 1 194 ? -25.191 5.704 29.906 1.00 81.06 194 GLY A N 1
ATOM 1556 C CA . GLY A 1 194 ? -25.420 6.591 31.047 1.00 81.06 194 GLY A CA 1
ATOM 1557 C C . GLY A 1 194 ? -24.152 7.178 31.676 1.00 81.06 194 GLY A C 1
ATOM 1558 O O . GLY A 1 194 ? -24.221 7.687 32.795 1.00 81.06 194 GLY A O 1
ATOM 1559 N N . ALA A 1 195 ? -23.003 7.114 30.997 1.00 82.69 195 ALA A N 1
ATOM 1560 C CA . ALA A 1 195 ? -21.778 7.765 31.456 1.00 82.69 195 ALA A CA 1
ATOM 1561 C C . ALA A 1 195 ? -21.841 9.290 31.252 1.00 82.69 195 ALA A C 1
ATOM 1563 O O . ALA A 1 195 ? -22.382 9.783 30.258 1.00 82.69 195 ALA A O 1
ATOM 1564 N N . GLU A 1 196 ? -21.239 10.055 32.168 1.00 81.50 196 GLU A N 1
ATOM 1565 C CA . GLU A 1 196 ? -21.097 11.506 32.009 1.00 81.50 196 GLU A CA 1
ATOM 1566 C C . GLU A 1 196 ? -20.042 11.824 30.943 1.00 81.50 196 GLU A C 1
ATOM 1568 O O . GLU A 1 196 ? -18.841 11.892 31.210 1.00 81.50 196 GLU A O 1
ATOM 1573 N N . VAL A 1 197 ? -20.500 12.038 29.712 1.00 82.69 197 VAL A N 1
ATOM 1574 C CA . VAL A 1 197 ? -19.652 12.501 28.613 1.00 82.69 197 VAL A CA 1
ATOM 1575 C C . VAL A 1 197 ? -19.766 14.023 28.496 1.00 82.69 197 VAL A C 1
ATOM 1577 O O . VAL A 1 197 ? -20.881 14.552 28.442 1.00 82.69 197 VAL A O 1
ATOM 1580 N N . PRO A 1 198 ? -18.647 14.769 28.424 1.00 81.25 198 PRO A N 1
ATOM 1581 C CA . PRO A 1 198 ? -18.705 16.211 28.241 1.00 81.25 198 PRO A CA 1
ATOM 1582 C C . PRO A 1 198 ? -19.486 16.592 26.975 1.00 81.25 198 PRO A C 1
ATOM 1584 O O . PRO A 1 198 ? -19.095 16.241 25.863 1.00 81.25 198 PRO A O 1
ATOM 1587 N N . TRP A 1 199 ? -20.569 17.356 27.145 1.00 76.25 199 TRP A N 1
ATOM 1588 C CA . TRP A 1 199 ? -21.513 17.698 26.069 1.00 76.25 199 TRP A CA 1
ATOM 1589 C C . TRP A 1 199 ? -20.852 18.345 24.843 1.00 76.25 199 TRP A C 1
ATOM 1591 O O . TRP A 1 199 ? -21.316 18.152 23.726 1.00 76.25 199 TRP A O 1
ATOM 1601 N N . HIS A 1 200 ? -19.754 19.084 25.033 1.00 79.06 200 HIS A N 1
ATOM 1602 C CA . HIS A 1 200 ? -19.024 19.725 23.938 1.00 79.06 200 HIS A CA 1
ATOM 1603 C C . HIS A 1 200 ? -18.373 18.704 22.995 1.00 79.06 200 HIS A C 1
ATOM 1605 O O . HIS A 1 200 ? -18.309 18.954 21.798 1.00 79.06 200 HIS A O 1
ATOM 1611 N N . LEU A 1 201 ? -17.946 17.539 23.500 1.00 78.12 201 LEU A N 1
ATOM 1612 C CA . LEU A 1 201 ? -17.381 16.467 22.673 1.00 78.12 201 LEU A CA 1
ATOM 1613 C C . LEU A 1 201 ? -18.463 15.765 21.843 1.00 78.12 201 LEU A C 1
ATOM 1615 O O . LEU A 1 201 ? -18.215 15.394 20.697 1.00 78.12 201 LEU A O 1
ATOM 1619 N N . LEU A 1 202 ? -19.664 15.610 22.409 1.00 77.00 202 LEU A N 1
ATOM 1620 C CA . LEU A 1 202 ? -20.823 15.058 21.702 1.00 77.00 202 LEU A CA 1
ATOM 1621 C C . LEU A 1 202 ? -21.343 16.034 20.637 1.00 77.00 202 LEU A C 1
ATOM 1623 O O . LEU A 1 202 ? -21.559 15.632 19.500 1.00 77.00 202 LEU A O 1
ATOM 1627 N N . ASP A 1 203 ? -21.460 17.324 20.962 1.00 78.38 203 ASP A N 1
ATOM 1628 C CA . ASP A 1 203 ? -21.867 18.373 20.015 1.00 78.38 203 ASP A CA 1
ATOM 1629 C C . ASP A 1 203 ? -20.846 18.537 18.872 1.00 78.38 203 ASP A C 1
ATOM 1631 O O . ASP A 1 203 ? -21.230 18.673 17.711 1.00 78.38 203 ASP A O 1
ATOM 1635 N N . GLU A 1 204 ? -19.540 18.456 19.155 1.00 77.94 204 GLU A N 1
ATOM 1636 C CA . GLU A 1 204 ? -18.504 18.422 18.113 1.00 77.94 204 GLU A CA 1
ATOM 1637 C C . GLU A 1 204 ? -18.647 17.206 17.187 1.00 77.94 204 GLU A C 1
ATOM 1639 O O . GLU A 1 204 ? -18.536 17.354 15.965 1.00 77.94 204 GLU A O 1
ATOM 1644 N N . PHE A 1 205 ? -18.925 16.024 17.745 1.00 76.44 205 PHE A N 1
ATOM 1645 C CA . PHE A 1 205 ? -19.133 14.805 16.969 1.00 76.44 205 PHE A CA 1
ATOM 1646 C C . PHE A 1 205 ? -20.405 14.871 16.108 1.00 76.44 205 PHE A C 1
ATOM 1648 O O . PHE A 1 205 ? -20.335 14.636 14.902 1.00 76.44 205 PHE A O 1
ATOM 1655 N N . GLU A 1 206 ? -21.541 15.277 16.678 1.00 74.69 206 GLU A N 1
ATOM 1656 C CA . GLU A 1 206 ? -22.806 15.423 15.947 1.00 74.69 206 GLU A CA 1
ATOM 1657 C C . GLU A 1 206 ? -22.713 16.464 14.826 1.00 74.69 206 GLU A C 1
ATOM 1659 O O . GLU A 1 206 ? -23.229 16.259 13.724 1.00 74.69 206 GLU A O 1
ATOM 1664 N N . ARG A 1 207 ? -22.049 17.601 15.073 1.00 75.94 207 ARG A N 1
ATOM 1665 C CA . ARG A 1 207 ? -21.823 18.622 14.037 1.00 75.94 207 ARG A CA 1
ATOM 1666 C C . ARG A 1 207 ? -20.983 18.081 12.897 1.00 75.94 207 ARG A C 1
ATOM 1668 O O . ARG A 1 207 ? -21.273 18.386 11.739 1.00 75.94 207 ARG A O 1
ATOM 1675 N N . TRP A 1 208 ? -19.954 17.304 13.223 1.00 68.75 208 TRP A N 1
ATOM 1676 C CA . TRP A 1 208 ? -19.092 16.672 12.237 1.00 68.75 208 TRP A CA 1
ATOM 1677 C C . TRP A 1 208 ? -19.865 15.654 11.388 1.00 68.75 208 TRP A C 1
ATOM 1679 O O . TRP A 1 208 ? -19.788 15.704 10.163 1.00 68.75 208 TRP A O 1
ATOM 1689 N N . GLU A 1 209 ? -20.694 14.814 12.009 1.00 68.75 209 GLU A N 1
ATOM 1690 C CA . GLU A 1 209 ? -21.513 13.823 11.302 1.00 68.75 209 GLU A CA 1
ATOM 169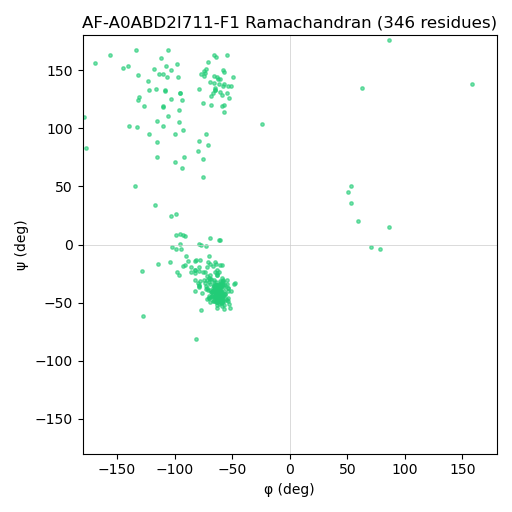1 C C . GLU A 1 209 ? -22.575 14.476 10.396 1.00 68.75 209 GLU A C 1
ATOM 1693 O O . GLU A 1 209 ? -22.822 14.005 9.289 1.00 68.75 209 GLU A O 1
ATOM 1698 N N . ARG A 1 210 ? -23.144 15.622 10.803 1.00 65.75 210 ARG A N 1
ATOM 1699 C CA . ARG A 1 210 ? -24.104 16.400 9.992 1.00 65.75 210 ARG A CA 1
ATOM 1700 C C . ARG A 1 210 ? -23.478 17.164 8.823 1.00 65.75 210 ARG A C 1
ATOM 1702 O O . ARG A 1 210 ? -24.199 17.516 7.892 1.00 65.75 210 ARG A O 1
ATOM 1709 N N . THR A 1 211 ? -22.184 17.492 8.880 1.00 62.09 211 THR A N 1
ATOM 1710 C CA . THR A 1 211 ? -21.504 18.246 7.807 1.00 62.09 211 THR A CA 1
ATOM 1711 C C . THR A 1 211 ? -20.924 17.358 6.712 1.00 62.09 211 THR A C 1
ATOM 1713 O O . THR A 1 211 ? -20.583 17.875 5.647 1.00 62.09 211 THR A O 1
ATOM 1716 N N . GLU A 1 212 ? -20.808 16.049 6.933 1.00 57.75 212 GLU A N 1
ATOM 1717 C CA . GLU A 1 212 ? -20.349 15.122 5.902 1.00 57.75 212 GLU A CA 1
ATOM 1718 C C . GLU A 1 212 ? -21.537 14.517 5.137 1.00 57.75 212 GLU A C 1
ATOM 1720 O O . GLU A 1 212 ? -22.442 13.916 5.711 1.00 57.75 212 GLU A O 1
ATOM 1725 N N . ASP A 1 213 ? -21.532 14.671 3.809 1.00 52.75 213 ASP A N 1
ATOM 1726 C CA . ASP A 1 213 ? -22.515 14.044 2.927 1.00 52.75 213 ASP A CA 1
ATOM 1727 C C . ASP A 1 213 ? -22.496 12.517 3.112 1.00 52.75 213 ASP A C 1
ATOM 1729 O O . ASP A 1 213 ? -21.548 11.832 2.716 1.00 52.75 213 ASP A O 1
ATOM 1733 N N . ASN A 1 214 ? -23.599 11.978 3.633 1.00 47.31 214 ASN A N 1
ATOM 1734 C CA . ASN A 1 214 ? -23.847 10.556 3.913 1.00 47.31 214 ASN A CA 1
ATOM 1735 C C . ASN A 1 214 ? -23.783 9.628 2.667 1.00 47.31 214 ASN A C 1
ATOM 1737 O O . ASN A 1 214 ? -24.057 8.433 2.749 1.00 47.31 214 ASN A O 1
ATOM 1741 N N . ASN A 1 215 ? -23.437 10.169 1.492 1.00 46.00 215 ASN A N 1
ATOM 1742 C CA . ASN A 1 215 ? -23.373 9.460 0.213 1.00 46.00 215 ASN A CA 1
ATOM 1743 C C . ASN A 1 215 ? -21.984 8.890 -0.131 1.00 46.00 215 ASN A C 1
ATOM 1745 O O . ASN A 1 215 ? -21.902 7.977 -0.954 1.00 46.00 215 ASN A O 1
ATOM 1749 N N . ASN A 1 216 ? -20.897 9.360 0.493 1.00 53.28 216 ASN A N 1
ATOM 1750 C CA . ASN A 1 216 ? -19.546 8.846 0.232 1.00 53.28 216 ASN A CA 1
ATOM 1751 C C . ASN A 1 216 ? -19.118 7.850 1.311 1.00 53.28 216 ASN A C 1
ATOM 1753 O O . ASN A 1 216 ? -18.237 8.122 2.131 1.00 53.28 216 ASN A O 1
ATOM 1757 N N . SER A 1 217 ? -19.725 6.660 1.310 1.00 60.41 217 SER A N 1
ATOM 1758 C CA . SER A 1 217 ? -19.163 5.575 2.112 1.00 60.41 217 SER A CA 1
ATOM 1759 C C . SER A 1 217 ? -17.740 5.288 1.620 1.00 60.41 217 SER A C 1
ATOM 1761 O O . SER A 1 217 ? -17.500 5.109 0.425 1.00 60.41 217 SER A O 1
ATOM 1763 N N . VAL A 1 218 ? -16.788 5.205 2.551 1.00 59.25 218 VAL A N 1
ATOM 1764 C CA . VAL A 1 218 ? -15.397 4.794 2.282 1.00 59.25 218 VAL A CA 1
ATOM 1765 C C . VAL A 1 218 ? -15.354 3.503 1.447 1.00 59.25 218 VAL A C 1
ATOM 1767 O O . VAL A 1 218 ? -14.506 3.332 0.574 1.00 59.25 218 VAL A O 1
ATOM 1770 N N . ALA A 1 219 ? -16.330 2.622 1.671 1.00 57.66 219 ALA A N 1
ATOM 1771 C CA . ALA A 1 219 ? -16.569 1.414 0.900 1.00 57.66 219 ALA A CA 1
ATOM 1772 C C . ALA A 1 219 ? -16.893 1.663 -0.576 1.00 57.66 219 ALA A C 1
ATOM 1774 O O . ALA A 1 219 ? -16.256 1.074 -1.455 1.00 57.66 219 ALA A O 1
ATOM 1775 N N . GLY A 1 220 ? -17.854 2.546 -0.844 1.00 59.38 220 GLY A N 1
ATOM 1776 C CA . GLY A 1 220 ? -18.209 2.981 -2.187 1.00 59.38 220 GLY A CA 1
ATOM 1777 C C . GLY A 1 220 ? -17.039 3.669 -2.878 1.00 59.38 220 GLY A C 1
ATOM 1778 O O . GLY A 1 220 ? -16.731 3.335 -4.015 1.00 59.38 220 GLY A O 1
ATOM 1779 N N . ASP A 1 221 ? -16.310 4.538 -2.183 1.00 64.88 221 ASP A N 1
ATOM 1780 C CA . ASP A 1 221 ? -15.173 5.269 -2.751 1.00 64.88 221 ASP A CA 1
ATOM 1781 C C . ASP A 1 221 ? -14.031 4.353 -3.209 1.00 64.88 221 ASP A C 1
ATOM 1783 O O . ASP A 1 221 ? -13.371 4.644 -4.205 1.00 64.88 221 ASP A O 1
ATOM 1787 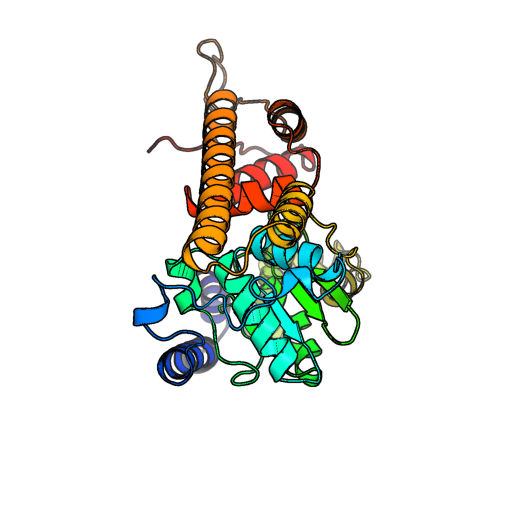N N . ILE A 1 222 ? -13.780 3.247 -2.502 1.00 65.44 222 ILE A N 1
ATOM 1788 C CA . ILE A 1 222 ? -12.687 2.312 -2.815 1.00 65.44 222 ILE A CA 1
ATOM 1789 C C . ILE A 1 222 ? -13.089 1.333 -3.916 1.00 65.44 222 ILE A C 1
ATOM 1791 O O . ILE A 1 222 ? -12.278 1.029 -4.795 1.00 65.44 222 ILE A O 1
ATOM 1795 N N . LEU A 1 223 ? -14.334 0.849 -3.887 1.00 62.34 223 LEU A N 1
ATOM 1796 C CA . LEU A 1 223 ? -14.872 -0.054 -4.907 1.00 62.34 223 LEU A CA 1
ATOM 1797 C C . LEU A 1 223 ? -15.185 0.675 -6.223 1.00 62.34 223 LEU A C 1
ATOM 1799 O O . LEU A 1 223 ? -15.022 0.082 -7.287 1.00 62.34 223 LEU A O 1
ATOM 1803 N N . ASN A 1 224 ? -15.554 1.958 -6.155 1.00 61.41 224 ASN A N 1
ATOM 1804 C CA . ASN A 1 224 ? -15.808 2.827 -7.310 1.00 61.41 224 ASN A CA 1
ATOM 1805 C C . ASN A 1 224 ? -14.584 3.676 -7.700 1.00 61.41 224 ASN A C 1
ATOM 1807 O O . ASN A 1 224 ? -14.655 4.466 -8.644 1.00 61.41 224 ASN A O 1
ATOM 1811 N N . SER A 1 225 ? -13.458 3.535 -6.987 1.00 64.31 225 SER A N 1
ATOM 1812 C CA . SER A 1 225 ? -12.209 4.238 -7.298 1.00 64.31 225 SER A CA 1
ATOM 1813 C C . SER A 1 225 ? -11.768 3.897 -8.725 1.00 64.31 225 SER A C 1
ATOM 1815 O O . SER A 1 225 ? -11.809 2.722 -9.110 1.00 64.31 225 SER A O 1
ATOM 1817 N N . PRO A 1 226 ? -11.315 4.880 -9.526 1.00 63.41 226 PRO A N 1
ATOM 1818 C CA . PRO A 1 226 ? -10.817 4.596 -10.861 1.00 63.41 226 PRO A CA 1
ATOM 1819 C C . PRO A 1 226 ? -9.668 3.589 -10.784 1.00 63.41 226 PRO A C 1
ATOM 1821 O O . PRO A 1 226 ? -8.790 3.681 -9.921 1.00 63.41 226 PRO A O 1
ATOM 1824 N N . ASN A 1 227 ? -9.675 2.628 -11.711 1.00 80.12 227 ASN A N 1
ATOM 1825 C CA . ASN A 1 227 ? -8.595 1.659 -11.840 1.00 80.12 227 ASN A CA 1
ATOM 1826 C C . ASN A 1 227 ? -7.240 2.382 -11.899 1.00 80.12 227 ASN A C 1
ATOM 1828 O O . ASN A 1 227 ? -7.090 3.369 -12.630 1.00 80.12 227 ASN A O 1
ATOM 1832 N N . VAL A 1 228 ? -6.254 1.858 -11.166 1.00 87.50 228 VAL A N 1
ATOM 1833 C CA . VAL A 1 228 ? -4.875 2.363 -11.194 1.00 87.50 228 VAL A CA 1
ATOM 1834 C C . VAL A 1 228 ? -4.401 2.408 -12.639 1.00 87.50 228 VAL A C 1
ATOM 1836 O O . VAL A 1 228 ? -4.455 1.401 -13.338 1.00 87.50 228 VAL A O 1
ATOM 1839 N N . GLN A 1 229 ? -3.930 3.566 -13.089 1.00 92.25 229 GLN A N 1
ATOM 1840 C CA . GLN A 1 229 ? -3.292 3.682 -14.393 1.00 92.25 229 GLN A CA 1
ATOM 1841 C C . GLN A 1 229 ? -1.862 3.167 -14.292 1.00 92.25 229 GLN A C 1
ATOM 1843 O O . GLN A 1 229 ? -1.148 3.500 -13.349 1.00 92.25 229 GLN A O 1
ATOM 1848 N N . ALA A 1 230 ? -1.449 2.345 -15.252 1.00 93.69 230 ALA A N 1
ATOM 1849 C CA . ALA A 1 230 ? -0.097 1.814 -15.273 1.00 93.69 230 ALA A CA 1
ATOM 1850 C C . ALA A 1 230 ? 0.907 2.937 -15.555 1.00 93.69 230 ALA A C 1
ATOM 1852 O O . ALA A 1 230 ? 0.774 3.683 -16.527 1.00 93.69 230 ALA A O 1
ATOM 1853 N N . ASP A 1 231 ? 1.917 3.034 -14.698 1.00 95.50 231 ASP A N 1
ATOM 1854 C CA . ASP A 1 231 ? 2.982 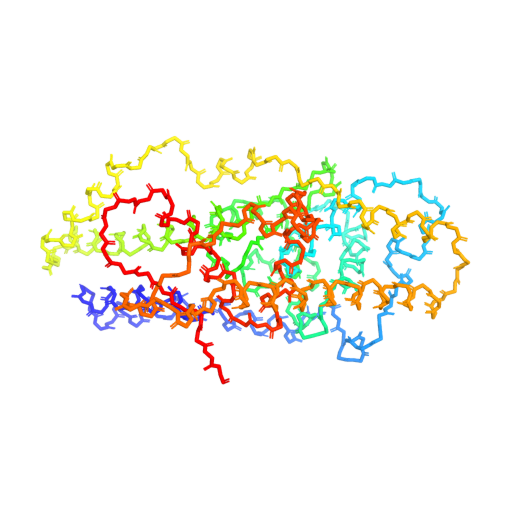4.013 -14.833 1.00 95.50 231 ASP A CA 1
ATOM 1855 C C . ASP A 1 231 ? 3.792 3.739 -16.118 1.00 95.50 231 ASP A C 1
ATOM 1857 O O . ASP A 1 231 ? 4.189 2.591 -16.354 1.00 95.50 231 ASP A O 1
ATOM 1861 N N . PRO A 1 232 ? 4.074 4.762 -16.947 1.00 93.88 232 PRO A N 1
ATOM 1862 C CA . PRO A 1 232 ? 4.806 4.576 -18.200 1.00 93.88 232 PRO A CA 1
ATOM 1863 C C . PRO A 1 232 ? 6.175 3.921 -18.007 1.00 93.88 232 PRO A C 1
ATOM 1865 O O . PRO A 1 232 ? 6.592 3.102 -18.818 1.00 93.88 232 PRO A O 1
ATOM 1868 N N . SER A 1 233 ? 6.852 4.232 -16.901 1.00 94.31 233 SER A N 1
ATOM 1869 C CA . SER A 1 233 ? 8.194 3.736 -16.611 1.00 94.31 233 SER A CA 1
ATOM 1870 C C . SER A 1 233 ? 8.191 2.265 -16.170 1.00 94.31 233 SER A C 1
ATOM 1872 O O . SER A 1 233 ? 9.191 1.566 -16.334 1.00 94.31 233 SER A O 1
ATOM 1874 N N . VAL A 1 234 ? 7.055 1.781 -15.648 1.00 95.50 234 VAL A N 1
ATOM 1875 C CA . VAL A 1 234 ? 6.801 0.356 -15.386 1.00 95.50 234 VAL A CA 1
ATOM 1876 C C . VAL A 1 234 ? 6.493 -0.382 -16.688 1.00 95.50 234 VAL A C 1
ATOM 1878 O O . VAL A 1 234 ? 6.997 -1.485 -16.877 1.00 95.50 234 VAL A O 1
ATOM 1881 N N . LYS A 1 235 ? 5.704 0.212 -17.595 1.00 94.00 235 LYS A N 1
ATOM 1882 C CA . LYS A 1 235 ? 5.449 -0.374 -18.924 1.00 94.00 235 LYS A CA 1
ATOM 1883 C C . LYS A 1 235 ? 6.750 -0.548 -19.705 1.00 94.00 235 LYS A C 1
ATOM 1885 O O . LYS A 1 235 ? 7.053 -1.661 -20.111 1.00 94.00 235 LYS A O 1
ATOM 1890 N N . GLU A 1 236 ? 7.556 0.510 -19.776 1.00 93.19 236 GLU A N 1
ATOM 1891 C CA . 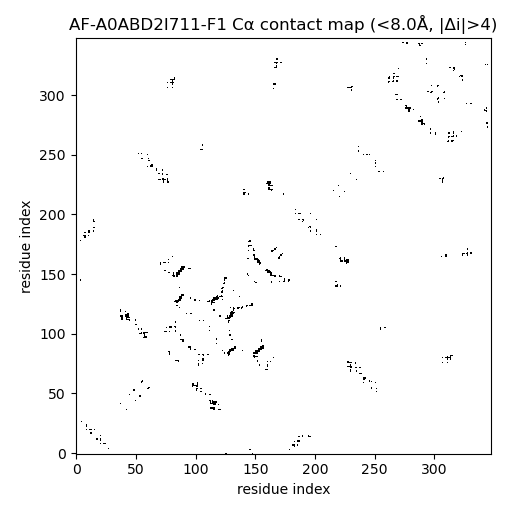GLU A 1 236 ? 8.888 0.496 -20.391 1.00 93.19 236 GLU A CA 1
ATOM 1892 C C . GLU A 1 236 ? 9.774 -0.615 -19.807 1.00 93.19 236 GLU A C 1
ATOM 1894 O O . GLU A 1 236 ? 10.392 -1.377 -20.548 1.00 93.19 236 GLU A O 1
ATOM 1899 N N . LEU A 1 237 ? 9.796 -0.762 -18.476 1.00 92.75 237 LEU A N 1
ATOM 1900 C CA . LEU A 1 237 ? 10.534 -1.845 -17.830 1.00 92.75 237 LEU A CA 1
ATOM 1901 C C . LEU A 1 237 ? 10.029 -3.215 -18.297 1.00 92.75 237 LEU A C 1
ATOM 1903 O O . LEU A 1 237 ? 10.829 -4.064 -18.675 1.00 92.75 237 LEU A O 1
ATOM 1907 N N . LEU A 1 238 ? 8.716 -3.450 -18.279 1.00 92.50 238 LEU A N 1
ATOM 1908 C CA . LEU A 1 238 ? 8.151 -4.728 -18.712 1.00 92.50 238 LEU A CA 1
ATOM 1909 C C . LEU A 1 238 ? 8.446 -5.010 -20.189 1.00 92.50 238 LEU A C 1
ATOM 1911 O O . LEU A 1 238 ? 8.755 -6.152 -20.525 1.00 92.50 238 LEU A O 1
ATOM 1915 N N . ASP A 1 239 ? 8.409 -4.002 -21.054 1.00 90.69 239 ASP A N 1
ATOM 1916 C CA . ASP A 1 239 ? 8.751 -4.137 -22.472 1.00 90.69 239 ASP A CA 1
ATOM 1917 C C . ASP A 1 239 ? 10.223 -4.542 -22.649 1.00 90.69 239 ASP A C 1
ATOM 1919 O O . ASP A 1 239 ? 10.520 -5.474 -23.397 1.00 90.69 239 ASP A O 1
ATOM 1923 N N . LEU A 1 240 ? 11.144 -3.960 -21.871 1.00 89.69 240 LEU A N 1
ATOM 1924 C CA . LEU A 1 240 ? 12.545 -4.396 -21.839 1.00 89.69 240 LEU A CA 1
ATOM 1925 C C . LEU A 1 240 ? 12.676 -5.857 -21.389 1.00 89.69 240 LEU A C 1
ATOM 1927 O O . LEU A 1 240 ? 13.402 -6.631 -22.012 1.00 89.69 240 LEU A O 1
ATOM 1931 N N . PHE A 1 241 ? 11.934 -6.276 -20.359 1.00 89.25 241 PHE A N 1
ATOM 1932 C CA . PHE A 1 241 ? 11.948 -7.667 -19.892 1.00 89.25 241 PHE A CA 1
ATOM 1933 C C . PHE A 1 241 ? 11.522 -8.671 -20.970 1.00 89.25 241 PHE A C 1
ATOM 1935 O O . PHE A 1 241 ? 12.048 -9.785 -20.960 1.00 89.25 241 PHE A O 1
ATOM 1942 N N . HIS A 1 242 ? 10.622 -8.298 -21.892 1.00 87.38 242 HIS A N 1
ATOM 1943 C CA . HIS A 1 242 ? 10.232 -9.151 -23.025 1.00 87.38 242 HIS A CA 1
ATOM 1944 C C . HIS A 1 242 ? 11.386 -9.384 -24.008 1.00 87.38 242 HIS A C 1
ATOM 1946 O O . HIS A 1 242 ? 11.457 -10.446 -24.624 1.00 87.38 242 HIS A O 1
ATOM 1952 N N . LEU A 1 243 ? 12.296 -8.417 -24.142 1.00 88.56 243 LEU A N 1
ATOM 1953 C CA . LEU A 1 243 ? 13.446 -8.492 -25.047 1.00 88.56 243 LEU A CA 1
ATOM 1954 C C . LEU A 1 243 ? 14.654 -9.195 -24.410 1.00 88.56 243 LEU A C 1
ATOM 1956 O O . LEU A 1 243 ? 15.548 -9.668 -25.108 1.00 88.56 243 LEU A O 1
ATOM 1960 N N . MET A 1 244 ? 14.696 -9.281 -23.081 1.00 87.25 244 MET A N 1
ATOM 1961 C CA . MET A 1 244 ? 15.837 -9.837 -22.358 1.00 87.25 244 MET A CA 1
ATOM 1962 C C . MET A 1 244 ? 15.927 -11.369 -22.448 1.00 87.25 244 MET A C 1
ATOM 1964 O O . MET A 1 244 ? 14.902 -12.060 -22.420 1.00 87.25 244 MET A O 1
ATOM 1968 N N . PRO A 1 245 ? 17.140 -11.950 -22.414 1.00 86.31 245 PRO A N 1
ATOM 1969 C CA . PRO A 1 245 ? 17.311 -13.393 -22.262 1.00 86.31 245 PRO A CA 1
ATOM 1970 C C . PRO A 1 245 ? 16.782 -13.889 -20.904 1.00 86.31 245 PRO A C 1
ATOM 1972 O O . PRO A 1 245 ? 16.616 -13.121 -19.949 1.00 86.31 245 PRO A O 1
ATOM 1975 N N . LEU A 1 246 ? 16.534 -15.197 -20.789 1.00 86.31 246 LEU A N 1
ATOM 1976 C CA . LEU A 1 246 ? 16.145 -15.865 -19.536 1.00 86.31 246 LEU A CA 1
ATOM 1977 C C . LEU A 1 246 ? 17.354 -16.028 -18.596 1.00 86.31 246 LEU A C 1
ATOM 1979 O O . LEU A 1 246 ? 17.736 -17.131 -18.215 1.00 86.31 246 LEU A O 1
ATOM 1983 N N . ASN A 1 247 ? 17.989 -14.912 -18.249 1.00 88.38 247 ASN A N 1
ATOM 1984 C CA . ASN A 1 247 ? 19.138 -14.853 -17.359 1.00 88.38 247 ASN A CA 1
ATOM 1985 C C . ASN A 1 247 ? 18.723 -14.195 -16.039 1.00 88.38 247 ASN A C 1
ATOM 1987 O O . ASN A 1 247 ? 18.283 -13.043 -16.016 1.00 88.38 247 ASN A O 1
ATOM 1991 N N . ARG A 1 248 ? 18.845 -14.943 -14.934 1.00 88.06 248 ARG A N 1
ATOM 1992 C CA . ARG A 1 248 ? 18.387 -14.484 -13.617 1.00 88.06 248 ARG A CA 1
ATOM 1993 C C . ARG A 1 248 ? 19.150 -13.238 -13.133 1.00 88.06 248 ARG A C 1
ATOM 1995 O O . ARG A 1 248 ? 18.467 -12.264 -12.824 1.00 88.06 248 ARG A O 1
ATOM 2002 N N . PRO A 1 249 ? 20.497 -13.235 -13.065 1.00 89.12 249 PRO A N 1
ATOM 2003 C CA . PRO A 1 249 ? 21.257 -12.052 -12.661 1.00 89.12 249 PRO A CA 1
ATOM 2004 C C . PRO A 1 249 ? 20.911 -10.803 -13.471 1.00 89.12 249 PRO A C 1
ATOM 2006 O O . PRO A 1 249 ? 20.585 -9.782 -12.880 1.00 89.12 249 PRO A O 1
ATOM 2009 N N . ALA A 1 250 ? 20.873 -10.904 -14.804 1.00 88.56 250 ALA A 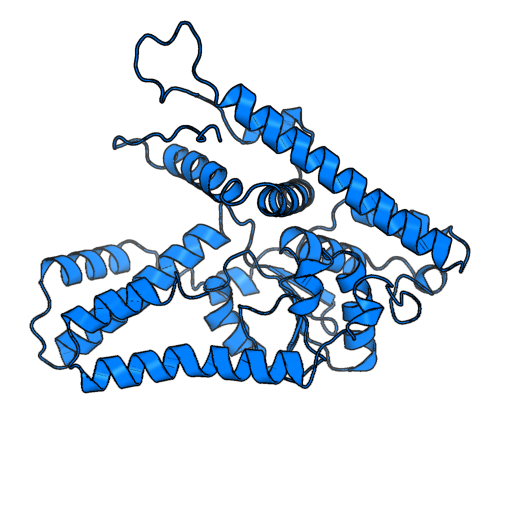N 1
ATOM 2010 C CA . ALA A 1 250 ? 20.583 -9.763 -15.669 1.00 88.56 250 ALA A CA 1
ATOM 2011 C C . ALA A 1 250 ? 19.205 -9.155 -15.371 1.00 88.56 250 ALA A C 1
ATOM 2013 O O . ALA A 1 250 ? 19.083 -7.950 -15.171 1.00 88.56 250 ALA A O 1
ATOM 2014 N N . ARG A 1 251 ? 18.161 -9.990 -15.291 1.00 89.56 251 ARG A N 1
ATOM 2015 C CA . ARG A 1 251 ? 16.795 -9.535 -14.991 1.00 89.56 251 ARG A CA 1
ATOM 2016 C C . ARG A 1 251 ? 16.687 -8.895 -13.605 1.00 89.56 251 ARG A C 1
ATOM 2018 O O . ARG A 1 251 ? 16.017 -7.879 -13.470 1.00 89.56 251 ARG A O 1
ATOM 2025 N N . ILE A 1 252 ? 17.360 -9.447 -12.592 1.00 89.31 252 ILE A N 1
ATOM 2026 C CA . ILE A 1 252 ? 17.405 -8.843 -11.248 1.00 89.31 252 ILE A CA 1
ATOM 2027 C C . ILE A 1 252 ? 18.087 -7.475 -11.300 1.00 89.31 252 ILE A C 1
ATOM 2029 O O . ILE A 1 252 ? 17.514 -6.507 -10.810 1.00 89.31 252 ILE A O 1
ATOM 2033 N N . SER A 1 253 ? 19.232 -7.361 -11.980 1.00 90.12 253 SER A N 1
ATOM 2034 C CA . SER A 1 253 ? 19.932 -6.084 -12.112 1.00 90.12 253 SER A CA 1
ATOM 2035 C C . SER A 1 253 ? 19.053 -5.001 -12.737 1.00 90.12 253 SER A C 1
ATOM 2037 O O . SER A 1 253 ? 19.117 -3.860 -12.297 1.00 90.12 253 SER A O 1
ATOM 2039 N N . PHE A 1 254 ? 18.189 -5.315 -13.707 1.00 91.25 254 PHE A N 1
ATOM 2040 C CA . PHE A 1 254 ? 17.243 -4.330 -14.253 1.00 91.25 254 PHE A CA 1
ATOM 2041 C C . PHE A 1 254 ? 16.204 -3.854 -13.225 1.00 91.25 254 PHE A C 1
ATOM 2043 O O . PHE A 1 254 ? 15.861 -2.671 -13.214 1.00 91.25 254 PHE A O 1
ATOM 2050 N N . VAL A 1 255 ? 15.731 -4.737 -12.335 1.00 92.00 255 VAL A N 1
ATOM 2051 C CA . VAL A 1 255 ? 14.871 -4.330 -11.208 1.00 92.00 255 VAL A CA 1
ATOM 2052 C C . VAL A 1 255 ? 15.637 -3.414 -10.251 1.00 92.00 255 VAL A C 1
ATOM 2054 O O . VAL A 1 255 ? 15.103 -2.390 -9.831 1.00 92.00 255 VAL A O 1
ATOM 2057 N N . ASP A 1 256 ? 16.897 -3.728 -9.952 1.00 92.38 256 ASP A N 1
ATOM 2058 C CA . ASP A 1 256 ? 17.732 -2.906 -9.068 1.00 92.38 256 ASP A CA 1
ATOM 2059 C C . ASP A 1 256 ? 17.995 -1.513 -9.667 1.00 92.38 256 ASP A C 1
ATOM 2061 O O . ASP A 1 256 ? 17.858 -0.499 -8.980 1.00 92.38 256 ASP A O 1
ATOM 2065 N N . HIS A 1 257 ? 18.282 -1.432 -10.971 1.00 94.06 257 HIS A N 1
ATOM 2066 C CA . HIS A 1 257 ? 18.420 -0.155 -11.682 1.00 94.06 257 HIS A CA 1
ATOM 2067 C C . HIS A 1 257 ? 17.115 0.649 -11.669 1.00 94.06 257 HIS A C 1
ATOM 2069 O O . HIS A 1 257 ? 17.136 1.873 -11.513 1.00 94.06 257 HIS A O 1
ATOM 2075 N N . PHE A 1 258 ? 15.969 -0.023 -11.797 1.00 95.56 258 PHE A N 1
ATOM 2076 C CA . PHE A 1 258 ? 14.667 0.623 -11.682 1.00 95.56 258 PHE A CA 1
ATOM 2077 C C . PHE A 1 258 ? 14.458 1.227 -10.283 1.00 95.56 258 PHE A C 1
ATOM 2079 O O . PHE A 1 258 ? 14.069 2.393 -10.179 1.00 95.56 258 PHE A O 1
ATOM 2086 N N . HIS A 1 259 ? 14.785 0.490 -9.215 1.00 94.94 259 HIS A N 1
ATOM 2087 C CA . HIS A 1 259 ? 14.740 1.000 -7.836 1.00 94.94 259 HIS A CA 1
ATOM 2088 C C . HIS A 1 259 ? 15.663 2.198 -7.622 1.00 94.94 259 HIS A C 1
ATOM 2090 O O . HIS A 1 259 ? 15.236 3.202 -7.049 1.00 94.94 259 HIS A O 1
ATOM 2096 N N . LEU A 1 260 ? 16.893 2.134 -8.135 1.00 96.00 260 LEU A N 1
ATOM 2097 C CA . LEU A 1 260 ? 17.849 3.239 -8.056 1.00 96.00 260 LEU A CA 1
ATOM 2098 C C . LEU A 1 260 ? 17.313 4.501 -8.751 1.00 96.00 260 LEU A C 1
ATOM 2100 O O . LEU A 1 260 ? 17.403 5.604 -8.208 1.00 96.00 260 LEU A O 1
ATOM 2104 N N . ARG A 1 261 ? 16.693 4.349 -9.929 1.00 96.44 261 ARG A N 1
ATOM 2105 C CA . ARG A 1 261 ? 16.042 5.459 -10.642 1.00 96.44 261 ARG A CA 1
ATOM 2106 C C . ARG A 1 261 ? 14.931 6.085 -9.798 1.00 96.44 261 ARG A C 1
ATOM 2108 O O . ARG A 1 261 ? 14.848 7.311 -9.726 1.00 96.44 261 ARG A O 1
ATOM 2115 N N . LEU A 1 262 ? 14.090 5.275 -9.152 1.00 96.12 262 LEU A N 1
ATOM 2116 C CA . LEU A 1 262 ? 13.033 5.777 -8.267 1.00 96.12 262 LEU A CA 1
ATOM 2117 C C . LEU A 1 262 ? 13.598 6.510 -7.049 1.00 96.12 262 LEU A C 1
ATOM 2119 O O . LEU A 1 262 ? 13.090 7.569 -6.685 1.00 96.12 262 LEU A O 1
ATOM 2123 N N . GLU A 1 263 ? 14.659 5.982 -6.446 1.00 96.94 263 GLU A N 1
ATOM 2124 C CA . GLU A 1 263 ? 15.328 6.611 -5.312 1.00 96.94 263 GLU A CA 1
ATOM 2125 C C . GLU A 1 263 ? 15.905 7.983 -5.673 1.00 96.94 263 GLU A C 1
ATOM 2127 O O . GLU A 1 263 ? 15.682 8.952 -4.950 1.00 96.94 263 GLU A O 1
ATOM 2132 N N . ASN A 1 264 ? 16.573 8.103 -6.821 1.00 97.81 264 ASN A N 1
ATOM 2133 C CA . ASN A 1 264 ? 17.114 9.382 -7.281 1.00 97.81 264 ASN A CA 1
ATOM 2134 C C . ASN A 1 264 ? 16.008 10.413 -7.546 1.00 97.81 264 ASN A C 1
ATOM 2136 O O . ASN A 1 264 ? 16.146 11.577 -7.170 1.00 97.81 264 ASN A O 1
ATOM 2140 N N . ARG A 1 265 ? 14.874 9.993 -8.125 1.00 97.81 265 ARG A N 1
ATOM 2141 C CA . ARG A 1 265 ? 13.706 10.875 -8.308 1.00 97.81 265 ARG A CA 1
ATOM 2142 C C . ARG A 1 265 ? 13.098 11.312 -6.976 1.00 97.81 265 ARG A C 1
ATOM 2144 O O . ARG A 1 265 ? 12.698 12.465 -6.849 1.00 97.81 265 ARG A O 1
ATOM 2151 N N . ALA A 1 266 ? 13.044 10.418 -5.991 1.00 98.00 266 ALA A N 1
ATOM 2152 C CA . ALA A 1 266 ? 12.565 10.738 -4.651 1.00 98.00 266 ALA A CA 1
ATOM 2153 C C . ALA A 1 266 ? 13.488 11.738 -3.938 1.00 98.00 266 ALA A C 1
ATOM 2155 O O . ALA A 1 266 ? 13.002 12.730 -3.402 1.00 98.00 266 ALA A O 1
ATOM 2156 N N . LYS A 1 267 ? 14.812 11.547 -4.013 1.00 97.88 267 LYS A N 1
ATOM 2157 C CA . LYS A 1 267 ? 15.804 12.506 -3.492 1.00 97.88 267 LYS A CA 1
ATOM 2158 C C . LYS A 1 267 ? 15.675 13.877 -4.156 1.00 97.88 267 LYS A C 1
ATOM 2160 O O . LYS A 1 267 ? 15.701 14.887 -3.461 1.00 97.88 267 LYS A O 1
ATOM 2165 N N . ALA A 1 268 ? 15.478 13.915 -5.475 1.00 97.38 268 ALA A N 1
ATOM 2166 C CA . ALA A 1 268 ? 15.244 15.161 -6.202 1.00 97.38 268 ALA A CA 1
ATOM 2167 C C . ALA A 1 268 ? 13.952 15.861 -5.748 1.00 97.38 268 ALA A C 1
ATOM 2169 O O . ALA A 1 268 ? 13.960 17.071 -5.547 1.00 97.38 268 ALA A O 1
ATOM 2170 N N . LEU A 1 269 ? 12.862 15.113 -5.532 1.00 96.88 269 LEU A N 1
ATOM 2171 C CA . LEU A 1 269 ? 11.612 15.661 -4.995 1.00 96.88 269 LEU A CA 1
ATOM 2172 C C . LEU A 1 269 ? 11.802 16.256 -3.597 1.00 96.88 269 LEU A C 1
ATOM 2174 O O . LEU A 1 269 ? 11.365 17.379 -3.354 1.00 96.88 269 LEU A O 1
ATOM 2178 N N . ILE A 1 270 ? 12.467 15.521 -2.706 1.00 95.50 270 ILE A N 1
ATOM 2179 C CA . ILE A 1 270 ? 12.768 15.969 -1.344 1.00 95.50 270 ILE A CA 1
ATOM 2180 C C . ILE A 1 270 ? 13.593 17.258 -1.374 1.00 95.50 270 ILE A C 1
ATOM 2182 O O . ILE A 1 270 ? 13.190 18.252 -0.775 1.00 95.50 270 ILE A O 1
ATOM 2186 N N . ALA A 1 271 ? 14.714 17.264 -2.101 1.00 94.38 271 ALA A N 1
ATOM 2187 C CA . ALA A 1 271 ? 15.594 18.425 -2.204 1.00 94.38 271 ALA A CA 1
ATOM 2188 C C . ALA A 1 271 ? 14.854 19.644 -2.772 1.00 94.38 271 ALA A C 1
ATOM 2190 O O . ALA A 1 271 ? 14.888 20.720 -2.185 1.00 94.38 271 ALA A O 1
ATOM 2191 N N . TYR A 1 272 ? 14.092 19.453 -3.851 1.00 93.25 272 TYR A N 1
ATOM 2192 C CA . TYR A 1 272 ? 13.354 20.535 -4.493 1.00 93.25 272 TYR A CA 1
ATOM 2193 C C . TYR A 1 272 ? 12.282 21.149 -3.582 1.00 93.25 272 TYR A C 1
ATOM 2195 O O . TYR A 1 272 ? 12.127 22.369 -3.527 1.00 93.25 272 TYR A O 1
ATOM 2203 N N . VAL A 1 273 ? 11.537 20.316 -2.846 1.00 90.50 273 VAL A N 1
ATOM 2204 C CA . VAL A 1 273 ? 10.541 20.800 -1.879 1.00 90.50 273 VAL A CA 1
ATOM 2205 C C . VAL A 1 273 ? 11.220 21.505 -0.709 1.00 90.50 273 VAL A C 1
ATOM 2207 O O . VAL A 1 273 ? 10.743 22.561 -0.300 1.00 90.50 273 VAL A O 1
ATOM 2210 N N . ARG A 1 274 ? 12.341 20.979 -0.200 1.00 88.81 274 ARG A N 1
ATOM 2211 C CA . ARG A 1 274 ? 13.121 21.623 0.865 1.00 88.81 274 ARG A CA 1
ATOM 2212 C C . ARG A 1 274 ? 13.584 23.017 0.446 1.00 88.81 274 ARG A C 1
ATOM 2214 O O . ARG A 1 274 ? 13.322 23.964 1.185 1.00 88.81 274 ARG A O 1
ATOM 2221 N N . ASP A 1 275 ? 14.155 23.152 -0.748 1.00 87.12 275 ASP A N 1
ATOM 2222 C CA . ASP A 1 275 ? 14.636 24.432 -1.280 1.00 87.12 275 ASP A CA 1
ATOM 2223 C C . ASP A 1 275 ? 13.500 25.448 -1.444 1.00 87.12 275 ASP A C 1
ATOM 2225 O O . ASP A 1 275 ? 13.621 26.592 -1.013 1.00 87.12 275 ASP A O 1
ATOM 2229 N N . LEU A 1 276 ? 12.356 25.030 -1.998 1.00 84.56 276 LEU A N 1
ATOM 2230 C CA . LEU A 1 276 ? 11.182 25.902 -2.132 1.00 84.56 276 LEU A CA 1
ATOM 2231 C C . LEU A 1 276 ? 10.528 26.254 -0.796 1.00 84.56 276 LEU A C 1
ATOM 2233 O O . LEU A 1 276 ? 9.885 27.296 -0.677 1.00 84.56 276 LEU A O 1
ATOM 2237 N N . SER A 1 277 ? 10.632 25.361 0.186 1.00 80.94 277 SER A N 1
ATOM 2238 C CA . SER A 1 277 ? 10.050 25.561 1.509 1.00 80.94 277 SER A CA 1
ATOM 2239 C C . SER A 1 277 ? 10.911 26.433 2.424 1.00 80.94 277 SER A C 1
ATOM 2241 O O . SER A 1 277 ? 10.414 26.873 3.464 1.00 80.94 277 SER A O 1
ATOM 2243 N N . ALA A 1 278 ? 12.171 26.680 2.049 1.00 75.62 278 ALA A N 1
ATOM 2244 C CA . ALA A 1 278 ? 13.115 27.446 2.842 1.00 75.62 278 ALA A CA 1
ATOM 2245 C C . ALA A 1 278 ? 12.674 28.919 2.968 1.00 75.62 278 ALA A C 1
ATOM 2247 O O . ALA A 1 278 ? 12.213 29.512 1.990 1.00 75.62 278 ALA A O 1
ATOM 2248 N N . PRO A 1 279 ? 12.820 29.533 4.156 1.00 65.50 279 PRO A N 1
ATOM 2249 C CA . PRO A 1 279 ? 12.487 30.939 4.346 1.00 65.50 279 PRO A CA 1
ATOM 2250 C C . PRO A 1 279 ? 13.411 31.828 3.502 1.00 65.50 279 PRO A C 1
ATOM 2252 O O . PRO A 1 279 ? 14.632 31.650 3.505 1.00 65.50 279 PRO A O 1
ATOM 2255 N N . SER A 1 280 ? 12.831 32.791 2.780 1.00 62.22 280 SER A N 1
ATOM 2256 C CA . SER A 1 280 ? 13.600 33.762 1.998 1.00 62.22 280 SER A CA 1
ATOM 2257 C C . SER A 1 280 ? 14.353 34.723 2.927 1.00 62.22 280 SER A C 1
ATOM 2259 O O . SER A 1 280 ? 13.770 35.191 3.908 1.00 62.22 280 SER A O 1
ATOM 2261 N N . PRO A 1 281 ? 15.610 35.104 2.622 1.00 60.88 281 PRO A N 1
ATOM 2262 C CA . PRO A 1 281 ? 16.368 36.064 3.432 1.00 60.88 281 PRO A CA 1
ATOM 2263 C C . PRO A 1 281 ? 15.707 37.454 3.527 1.00 60.88 281 PRO A C 1
ATOM 2265 O O . PRO A 1 281 ? 16.029 38.219 4.432 1.00 60.88 281 PRO A O 1
ATOM 2268 N N . ASN A 1 282 ? 14.765 37.779 2.631 1.00 58.44 282 ASN A N 1
ATOM 2269 C CA . ASN A 1 282 ? 14.016 39.042 2.636 1.00 58.44 282 ASN A CA 1
ATOM 2270 C C . ASN A 1 282 ? 12.654 38.977 3.358 1.00 58.44 282 ASN A C 1
ATOM 2272 O O . ASN A 1 282 ? 11.995 40.014 3.487 1.00 58.44 282 ASN A O 1
ATOM 2276 N N . ASP A 1 283 ? 12.218 37.813 3.851 1.00 58.31 283 ASP A N 1
ATOM 2277 C CA . ASP A 1 283 ? 10.939 37.686 4.559 1.00 58.31 283 ASP A CA 1
ATOM 2278 C C . ASP A 1 283 ? 11.061 38.176 6.011 1.00 58.31 283 ASP A C 1
ATOM 2280 O O . ASP A 1 283 ? 11.310 37.425 6.949 1.00 58.31 283 ASP A O 1
ATOM 2284 N N . LYS A 1 284 ? 10.828 39.477 6.221 1.00 54.19 284 LYS A N 1
ATOM 2285 C CA . LYS A 1 284 ? 10.735 40.090 7.563 1.00 54.19 284 LYS A CA 1
ATOM 2286 C C . LYS A 1 284 ? 9.439 39.736 8.316 1.00 54.19 284 LYS A C 1
ATOM 2288 O O . LYS A 1 284 ? 9.238 40.200 9.435 1.00 54.19 284 LYS A O 1
ATOM 2293 N N . ARG A 1 285 ? 8.530 38.956 7.717 1.00 49.12 285 ARG A N 1
ATOM 2294 C CA . ARG A 1 285 ? 7.240 38.562 8.308 1.00 49.12 285 ARG A CA 1
ATOM 2295 C C . ARG A 1 285 ? 7.119 37.042 8.379 1.00 49.12 285 ARG A C 1
ATOM 2297 O O . ARG A 1 285 ? 6.644 36.409 7.447 1.00 49.12 285 ARG A O 1
ATOM 2304 N N . SER A 1 286 ? 7.469 36.507 9.548 1.00 44.78 286 SER A N 1
ATOM 2305 C CA . SER A 1 286 ? 7.364 35.100 9.951 1.00 44.78 286 SER A CA 1
ATOM 2306 C C . SER A 1 286 ? 8.205 34.125 9.117 1.00 44.78 286 SER A C 1
ATOM 2308 O O . SER A 1 286 ? 8.156 34.105 7.893 1.00 44.78 286 SER A O 1
ATOM 2310 N N . ALA A 1 287 ? 8.907 33.220 9.796 1.00 45.47 287 ALA A N 1
ATOM 2311 C CA . ALA A 1 287 ? 9.636 32.112 9.179 1.00 45.47 287 ALA A CA 1
ATOM 2312 C C . ALA A 1 287 ? 8.736 31.122 8.395 1.00 45.47 287 ALA A C 1
ATOM 2314 O O . ALA A 1 287 ? 9.233 30.116 7.910 1.00 45.47 287 ALA A O 1
ATOM 2315 N N . LEU A 1 288 ? 7.428 31.388 8.278 1.00 44.59 288 LEU A N 1
ATOM 2316 C CA . LEU A 1 288 ? 6.373 30.466 7.845 1.00 44.59 288 LEU A CA 1
ATOM 2317 C C . LEU A 1 288 ? 5.916 30.691 6.385 1.00 44.59 288 LEU A C 1
ATOM 2319 O O . LEU A 1 288 ? 5.076 29.948 5.874 1.00 44.59 288 LEU A O 1
ATOM 2323 N N . SER A 1 289 ? 6.464 31.697 5.693 1.00 47.34 289 SER A N 1
ATOM 2324 C CA . SER A 1 289 ? 6.017 32.136 4.362 1.00 47.34 289 SER A CA 1
ATOM 2325 C C . SER A 1 289 ? 6.792 31.478 3.208 1.00 47.34 289 SER A C 1
ATOM 2327 O O . SER A 1 289 ? 7.462 32.148 2.430 1.00 47.34 289 SER A O 1
ATOM 2329 N N . SER A 1 290 ? 6.659 30.164 3.017 1.00 56.03 290 SER A N 1
ATOM 2330 C CA . SER A 1 290 ? 6.972 29.559 1.712 1.00 56.03 290 SER A CA 1
ATOM 2331 C C . SER A 1 290 ? 5.684 29.313 0.924 1.00 56.03 290 SER A C 1
ATOM 2333 O O . SER A 1 290 ? 4.988 28.310 1.095 1.00 56.03 290 SER A O 1
ATOM 2335 N N . LYS A 1 291 ? 5.333 30.274 0.058 1.00 67.44 291 LYS A N 1
ATOM 2336 C CA . LYS A 1 291 ? 4.220 30.166 -0.902 1.00 67.44 291 LYS A CA 1
ATOM 2337 C C . LYS A 1 291 ? 4.629 29.261 -2.066 1.00 67.44 291 LYS A C 1
ATOM 2339 O O . LYS A 1 291 ? 4.908 29.739 -3.162 1.00 67.44 291 LYS A O 1
ATOM 2344 N N . TRP A 1 292 ? 4.699 27.955 -1.834 1.00 79.12 292 TRP A N 1
ATOM 2345 C CA . TRP A 1 292 ? 4.931 26.983 -2.899 1.00 79.12 292 TRP A CA 1
ATOM 2346 C C . TRP A 1 292 ? 3.672 26.152 -3.156 1.00 79.12 292 TRP A C 1
ATOM 2348 O O . TRP A 1 292 ? 2.885 25.873 -2.252 1.00 79.12 292 TRP A O 1
ATOM 2358 N N . HIS A 1 293 ? 3.473 25.762 -4.414 1.00 83.50 293 HIS A N 1
ATOM 2359 C CA . HIS A 1 293 ? 2.330 24.958 -4.836 1.00 83.50 293 HIS A CA 1
ATOM 2360 C C . HIS A 1 293 ? 2.798 23.600 -5.353 1.00 83.50 293 HIS A C 1
ATOM 2362 O O . HIS A 1 293 ? 3.702 23.519 -6.190 1.00 83.50 293 HIS A O 1
ATOM 2368 N N . LEU A 1 294 ? 2.128 22.528 -4.915 1.00 87.38 294 LEU A N 1
ATOM 2369 C CA . LEU A 1 294 ? 2.461 21.160 -5.319 1.00 87.38 294 LEU A CA 1
ATOM 2370 C C . LEU A 1 294 ? 2.394 20.962 -6.837 1.00 87.38 294 LEU A C 1
ATOM 2372 O O . LEU A 1 294 ? 3.215 20.242 -7.396 1.00 87.38 294 LEU A O 1
ATOM 2376 N N . ILE A 1 295 ? 1.465 21.631 -7.525 1.00 88.25 295 ILE A N 1
ATOM 2377 C CA . ILE A 1 295 ? 1.359 21.532 -8.985 1.00 88.25 295 ILE A CA 1
ATOM 2378 C C . ILE A 1 295 ? 2.621 22.042 -9.697 1.00 88.25 295 ILE A C 1
ATOM 2380 O O . ILE A 1 295 ? 3.061 21.439 -10.674 1.00 88.25 295 ILE A O 1
ATOM 2384 N N . THR A 1 296 ? 3.257 23.093 -9.171 1.00 89.31 296 THR A N 1
ATOM 2385 C CA . THR A 1 296 ? 4.507 23.642 -9.713 1.00 89.31 296 THR A CA 1
ATOM 2386 C C . THR A 1 296 ? 5.655 22.658 -9.525 1.00 89.31 296 THR A C 1
ATOM 2388 O O . THR A 1 296 ? 6.390 22.390 -10.473 1.00 89.31 296 THR A O 1
ATOM 2391 N N . VAL A 1 297 ? 5.756 22.052 -8.338 1.00 91.81 297 VAL A N 1
ATOM 2392 C CA . VAL A 1 297 ? 6.731 20.986 -8.050 1.00 91.81 297 VAL A CA 1
ATOM 2393 C C . VAL A 1 297 ? 6.541 19.805 -8.994 1.00 91.81 297 VAL A C 1
ATOM 2395 O O . VAL A 1 297 ? 7.491 19.351 -9.631 1.00 91.81 297 VAL A O 1
ATOM 2398 N N . ARG A 1 298 ? 5.296 19.337 -9.136 1.00 93.94 298 ARG A N 1
ATOM 2399 C CA . ARG A 1 298 ? 4.960 18.214 -10.014 1.00 93.94 298 ARG A CA 1
ATOM 2400 C C . ARG A 1 298 ? 5.317 18.510 -11.465 1.00 93.94 298 ARG A C 1
ATOM 2402 O O . ARG A 1 298 ? 5.864 17.641 -12.131 1.00 93.94 298 ARG A O 1
ATOM 2409 N N . ARG A 1 299 ? 5.060 19.723 -11.954 1.00 94.31 299 ARG A N 1
ATOM 2410 C CA . ARG A 1 299 ? 5.430 20.124 -13.316 1.00 94.31 299 ARG A CA 1
ATOM 2411 C C . ARG A 1 299 ? 6.947 20.132 -13.514 1.00 94.31 299 ARG A C 1
ATOM 2413 O O . ARG A 1 299 ? 7.427 19.524 -14.463 1.00 94.31 299 ARG A O 1
ATOM 2420 N N . ASN A 1 300 ? 7.690 20.759 -12.606 1.00 94.38 300 ASN A N 1
ATOM 2421 C CA . ASN A 1 300 ? 9.136 20.953 -12.757 1.00 94.38 300 ASN A CA 1
ATOM 2422 C C . ASN A 1 300 ? 9.935 19.644 -12.645 1.00 94.38 300 ASN A C 1
ATOM 2424 O O . ASN A 1 300 ? 10.994 19.521 -13.249 1.00 94.38 300 ASN A O 1
ATOM 2428 N N . LEU A 1 301 ? 9.407 18.649 -11.928 1.00 95.00 301 LEU A N 1
ATOM 2429 C CA . LEU A 1 301 ? 10.022 17.322 -11.786 1.00 95.00 301 LEU A CA 1
ATOM 2430 C C . LEU A 1 301 ? 9.421 16.256 -12.719 1.00 95.00 301 LEU A C 1
ATOM 2432 O O . LEU A 1 301 ? 9.723 15.067 -12.579 1.00 95.00 301 LEU A O 1
ATOM 2436 N N . ASN A 1 302 ? 8.554 16.658 -13.655 1.00 94.50 302 ASN A N 1
ATOM 2437 C CA . ASN A 1 302 ? 7.841 15.759 -14.564 1.00 94.50 302 ASN A CA 1
ATOM 2438 C C . ASN A 1 302 ? 7.077 14.627 -13.828 1.00 94.50 302 ASN A C 1
ATOM 2440 O O . ASN A 1 302 ? 7.218 13.434 -14.108 1.00 94.50 302 ASN A O 1
ATOM 2444 N N . LEU A 1 303 ? 6.285 15.020 -12.827 1.00 95.00 303 LEU A N 1
ATOM 2445 C CA . LEU A 1 303 ? 5.440 14.185 -11.961 1.00 95.00 303 LEU A CA 1
ATOM 2446 C C . LEU A 1 303 ? 3.948 14.533 -12.131 1.00 95.00 303 LEU A C 1
ATOM 2448 O O . LEU A 1 303 ? 3.174 14.506 -11.173 1.00 95.00 303 LEU A O 1
ATOM 2452 N N . LEU A 1 304 ? 3.524 14.916 -13.337 1.00 92.31 304 LEU A N 1
ATOM 2453 C CA . LEU A 1 304 ? 2.126 15.281 -13.604 1.00 92.31 304 LEU A CA 1
ATOM 2454 C C . LEU A 1 304 ? 1.185 14.071 -13.567 1.00 92.31 304 LEU A C 1
ATOM 2456 O O . LEU A 1 304 ? 0.054 14.200 -13.115 1.00 92.31 304 LEU A O 1
ATOM 2460 N N . SER A 1 305 ? 1.661 12.887 -13.958 1.00 93.50 305 SER A N 1
ATOM 2461 C CA . SER A 1 305 ? 0.912 11.638 -13.787 1.00 93.50 305 SER A CA 1
ATOM 2462 C C . SER A 1 305 ? 0.761 11.300 -12.303 1.00 93.50 305 SER A C 1
ATOM 2464 O O . SER A 1 305 ? 1.745 11.298 -11.559 1.00 93.50 305 SER A O 1
ATOM 2466 N N . ASP A 1 306 ? -0.462 10.991 -11.869 1.00 92.06 306 ASP A N 1
ATOM 2467 C CA . ASP A 1 306 ? -0.746 10.565 -10.493 1.00 92.06 306 ASP A CA 1
ATOM 2468 C C . ASP A 1 306 ? -0.054 9.247 -10.140 1.00 92.06 306 ASP A C 1
ATOM 2470 O O . ASP A 1 306 ? 0.410 9.090 -9.013 1.00 92.06 306 ASP A O 1
ATOM 2474 N N . ALA A 1 307 ? 0.080 8.330 -11.103 1.00 94.12 307 ALA A N 1
ATOM 2475 C CA . 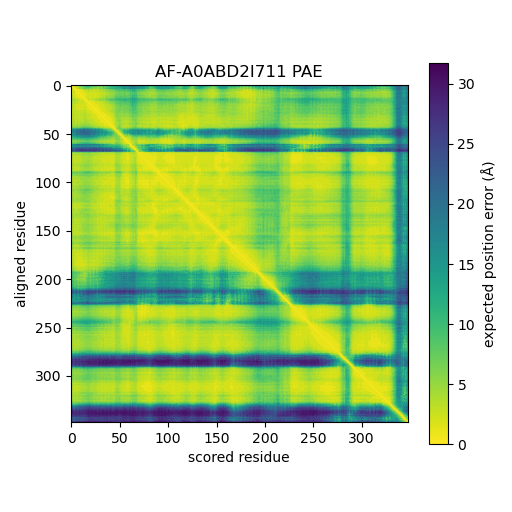ALA A 1 307 ? 0.820 7.087 -10.910 1.00 94.12 307 ALA A CA 1
ATOM 2476 C C . ALA A 1 307 ? 2.300 7.379 -10.625 1.00 94.12 307 ALA A C 1
ATOM 2478 O O . ALA A 1 307 ? 2.836 6.965 -9.597 1.00 94.12 307 ALA A O 1
ATOM 2479 N N . THR A 1 308 ? 2.936 8.178 -11.484 1.00 96.31 308 THR A N 1
ATOM 2480 C CA . THR A 1 308 ? 4.352 8.533 -11.348 1.00 96.31 308 THR A CA 1
ATOM 2481 C C . THR A 1 308 ? 4.614 9.315 -10.065 1.00 96.31 308 THR A C 1
ATOM 2483 O O . THR A 1 308 ? 5.544 8.999 -9.325 1.00 96.31 308 THR A O 1
ATOM 2486 N N . PHE A 1 309 ? 3.778 10.313 -9.767 1.00 96.38 309 PHE A N 1
ATOM 2487 C CA . PHE A 1 309 ? 3.883 11.076 -8.529 1.00 96.38 309 PHE A CA 1
ATOM 2488 C C . PHE A 1 309 ? 3.670 10.192 -7.300 1.00 96.38 309 PHE A C 1
ATOM 2490 O O . PHE A 1 309 ? 4.450 10.277 -6.360 1.00 96.38 309 PHE A O 1
ATOM 2497 N N . GLY A 1 310 ? 2.662 9.316 -7.315 1.00 95.81 310 GLY A N 1
ATOM 2498 C CA . GLY A 1 310 ? 2.374 8.399 -6.216 1.00 95.81 310 GLY A CA 1
ATOM 2499 C C . GLY A 1 310 ? 3.536 7.458 -5.909 1.00 95.81 310 GLY A C 1
ATOM 2500 O O . GLY A 1 310 ? 3.874 7.288 -4.742 1.00 95.81 310 GLY A O 1
ATOM 2501 N N . ILE A 1 311 ? 4.188 6.905 -6.938 1.00 97.44 311 ILE A N 1
ATOM 2502 C CA . ILE A 1 311 ? 5.387 6.065 -6.780 1.00 97.44 311 ILE A CA 1
ATOM 2503 C C . ILE A 1 311 ? 6.539 6.867 -6.161 1.00 97.44 311 ILE A C 1
ATOM 2505 O O . ILE A 1 311 ? 7.166 6.419 -5.201 1.00 97.44 311 ILE A O 1
ATOM 2509 N N . VAL A 1 312 ? 6.827 8.056 -6.700 1.00 97.75 312 VAL A N 1
ATOM 2510 C CA . VAL A 1 312 ? 7.949 8.881 -6.226 1.00 97.75 312 VAL A CA 1
ATOM 2511 C C . VAL A 1 312 ? 7.701 9.385 -4.805 1.00 97.75 312 VAL A C 1
ATOM 2513 O O . VAL A 1 312 ? 8.611 9.342 -3.983 1.00 97.75 312 VAL A O 1
ATOM 2516 N N . LEU A 1 313 ? 6.470 9.791 -4.482 1.00 97.06 313 LEU A N 1
ATOM 2517 C CA . LEU A 1 313 ? 6.071 10.202 -3.137 1.00 97.06 313 LEU A CA 1
ATOM 2518 C C . LEU A 1 313 ? 6.176 9.044 -2.136 1.00 97.06 313 LEU A C 1
ATOM 2520 O O . LEU A 1 313 ? 6.672 9.232 -1.031 1.00 97.06 313 LEU A O 1
ATOM 2524 N N . ALA A 1 314 ? 5.748 7.843 -2.530 1.00 96.56 314 ALA A N 1
ATOM 2525 C CA . ALA A 1 314 ? 5.871 6.640 -1.715 1.00 96.56 314 ALA A CA 1
ATOM 2526 C C . ALA A 1 314 ? 7.334 6.301 -1.392 1.00 96.56 314 ALA A C 1
ATOM 2528 O O . ALA A 1 314 ? 7.637 5.933 -0.256 1.00 96.56 314 ALA A O 1
ATOM 2529 N N . ARG A 1 315 ? 8.242 6.463 -2.364 1.00 97.06 315 ARG A N 1
ATOM 2530 C CA . ARG A 1 315 ? 9.683 6.283 -2.145 1.00 97.06 315 ARG A CA 1
ATOM 2531 C C . ARG A 1 315 ? 10.285 7.419 -1.316 1.00 97.06 315 ARG A C 1
ATOM 2533 O O . ARG A 1 315 ? 11.131 7.142 -0.475 1.00 97.06 315 ARG A O 1
ATOM 2540 N N . ALA A 1 316 ? 9.838 8.661 -1.504 1.00 97.19 316 ALA A N 1
ATOM 2541 C CA . ALA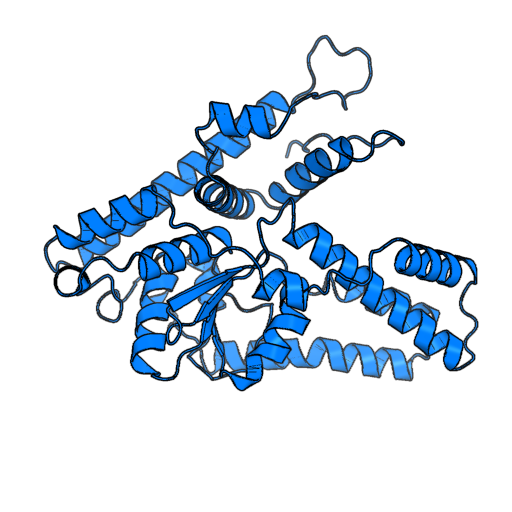 A 1 316 ? 10.275 9.800 -0.698 1.00 97.19 316 ALA A CA 1
ATOM 2542 C C . ALA A 1 316 ? 9.927 9.609 0.785 1.00 97.19 316 ALA A C 1
ATOM 2544 O O . ALA A 1 316 ? 10.806 9.762 1.619 1.00 97.19 316 ALA A O 1
ATOM 2545 N N . GLU A 1 317 ? 8.712 9.151 1.099 1.00 95.31 317 GLU A N 1
ATOM 2546 C CA . GLU A 1 317 ? 8.308 8.823 2.476 1.00 95.31 317 GLU A CA 1
ATOM 2547 C C . GLU A 1 317 ? 9.174 7.720 3.112 1.00 95.31 317 GLU A C 1
ATOM 2549 O O . GLU A 1 317 ? 9.404 7.717 4.318 1.00 95.31 317 GLU A O 1
ATOM 2554 N N . SER A 1 318 ? 9.644 6.741 2.328 1.00 93.19 318 SER A N 1
ATOM 2555 C CA . SER A 1 318 ? 10.570 5.722 2.845 1.00 93.19 318 SER A CA 1
ATOM 2556 C C . SER A 1 318 ? 11.951 6.291 3.176 1.00 93.19 318 SER A C 1
ATOM 2558 O O . SER A 1 318 ? 12.592 5.801 4.101 1.00 93.19 318 SER A O 1
ATOM 2560 N N . LEU A 1 319 ? 12.423 7.277 2.408 1.00 95.00 319 LEU A N 1
ATOM 2561 C CA . LEU A 1 319 ? 13.718 7.924 2.635 1.00 95.00 319 LEU A CA 1
ATOM 2562 C C . LEU A 1 319 ? 13.649 8.951 3.769 1.00 95.00 319 LEU A C 1
ATOM 2564 O O . LEU A 1 319 ? 14.604 9.090 4.528 1.00 95.00 319 LEU A O 1
ATOM 2568 N N . GLU A 1 320 ? 12.530 9.662 3.872 1.00 94.50 320 GLU A N 1
ATOM 2569 C CA . GLU A 1 320 ? 12.293 10.707 4.856 1.00 94.50 320 GLU A CA 1
ATOM 2570 C C . GLU A 1 320 ? 10.852 10.606 5.391 1.00 94.50 320 GLU A C 1
ATOM 2572 O O . GLU A 1 320 ? 9.906 11.008 4.705 1.00 94.50 320 GLU A O 1
ATOM 2577 N N . PRO A 1 321 ? 10.667 10.053 6.606 1.00 91.81 321 PRO A N 1
ATOM 2578 C CA . PRO A 1 321 ? 9.357 9.953 7.242 1.00 91.81 321 PRO A CA 1
ATOM 2579 C C . PRO A 1 321 ? 8.681 11.319 7.411 1.00 91.81 321 PRO A C 1
ATOM 2581 O O . PRO A 1 321 ? 9.355 12.326 7.609 1.00 91.81 321 PRO A O 1
ATOM 2584 N N . GLU A 1 322 ? 7.347 11.341 7.377 1.00 89.81 322 GLU A N 1
ATOM 2585 C CA . GLU A 1 322 ? 6.489 12.536 7.492 1.00 89.81 322 GLU A CA 1
ATOM 2586 C C . GLU A 1 322 ? 6.515 13.489 6.284 1.00 89.81 322 GLU A C 1
ATOM 2588 O O . GLU A 1 322 ? 5.744 14.455 6.241 1.00 89.81 322 GLU A O 1
ATOM 2593 N N . PHE A 1 323 ? 7.323 13.211 5.256 1.00 92.31 323 PHE A N 1
ATOM 2594 C CA . PHE A 1 323 ? 7.416 14.053 4.063 1.00 92.31 323 PHE A CA 1
ATOM 2595 C C . PHE A 1 323 ? 6.067 14.173 3.338 1.00 92.31 323 PHE A C 1
ATOM 2597 O O . PHE A 1 323 ? 5.618 15.265 2.974 1.00 92.31 323 PHE A O 1
ATOM 2604 N N . ALA A 1 324 ? 5.356 13.057 3.175 1.00 91.75 324 ALA A N 1
ATOM 2605 C CA . ALA A 1 324 ? 4.030 13.057 2.572 1.00 91.75 324 ALA A CA 1
ATOM 2606 C C . ALA A 1 324 ? 2.978 13.715 3.476 1.00 91.75 324 ALA A C 1
ATOM 2608 O O . ALA A 1 324 ? 2.007 14.285 2.971 1.00 91.75 324 ALA A O 1
ATOM 2609 N N . GLY A 1 325 ? 3.174 13.666 4.798 1.00 87.81 325 GLY A N 1
ATOM 2610 C CA . GLY A 1 325 ? 2.359 14.387 5.774 1.00 87.81 325 GLY A CA 1
ATOM 2611 C C . GLY A 1 325 ? 2.465 15.901 5.602 1.00 87.81 325 GLY A C 1
ATOM 2612 O O . GLY A 1 325 ? 1.440 16.582 5.551 1.00 87.81 325 GLY A O 1
ATOM 2613 N N . PHE A 1 326 ? 3.678 16.419 5.414 1.00 87.94 326 PHE A N 1
ATOM 2614 C CA . PHE A 1 326 ? 3.910 17.836 5.124 1.00 87.94 326 PHE A CA 1
ATOM 2615 C C . PHE A 1 326 ? 3.284 18.282 3.803 1.00 87.94 326 PHE A C 1
ATOM 2617 O O . PHE A 1 326 ? 2.617 19.318 3.752 1.00 87.94 326 PHE A O 1
ATOM 2624 N N . ILE A 1 327 ? 3.422 17.471 2.749 1.00 89.00 327 ILE A N 1
ATOM 2625 C CA . ILE A 1 327 ? 2.752 17.739 1.470 1.00 89.00 327 ILE A CA 1
ATOM 2626 C C . ILE A 1 327 ? 1.230 17.808 1.664 1.00 89.00 327 ILE A C 1
ATOM 2628 O O . ILE A 1 327 ? 0.599 18.736 1.158 1.00 89.00 327 ILE A O 1
ATOM 2632 N N . ALA A 1 328 ? 0.646 16.874 2.424 1.00 85.38 328 ALA A N 1
ATOM 2633 C CA . ALA A 1 328 ? -0.792 16.835 2.688 1.00 85.38 328 ALA A CA 1
ATOM 2634 C C . ALA A 1 328 ? -1.295 18.085 3.434 1.00 85.38 328 ALA A C 1
ATOM 2636 O O . ALA A 1 328 ? -2.286 18.693 3.030 1.00 85.38 328 ALA A O 1
ATOM 2637 N N . GLN A 1 329 ? -0.571 18.526 4.470 1.00 80.25 329 GLN A N 1
ATOM 2638 C CA . GLN A 1 329 ? -0.910 19.740 5.225 1.00 80.25 329 GLN A CA 1
ATOM 2639 C C . GLN A 1 329 ? -0.952 20.983 4.324 1.00 80.25 329 GLN A C 1
ATOM 2641 O O . GLN A 1 329 ? -1.857 21.813 4.447 1.00 80.25 329 GLN A O 1
ATOM 2646 N N . LYS A 1 330 ? -0.008 21.107 3.380 1.00 72.06 330 LYS A N 1
ATOM 2647 C CA . LYS A 1 330 ? 0.021 22.215 2.409 1.00 72.06 330 LYS A CA 1
ATOM 2648 C C . LYS A 1 330 ? -1.086 22.115 1.356 1.00 72.06 330 LYS A C 1
ATOM 2650 O O . LYS A 1 330 ? -1.572 23.145 0.895 1.00 72.06 330 LYS A O 1
ATOM 2655 N N . THR A 1 331 ? -1.522 20.910 0.982 1.00 64.19 331 THR A N 1
ATOM 2656 C CA . THR A 1 331 ? -2.654 20.752 0.054 1.00 64.19 331 THR A CA 1
ATOM 2657 C C . THR A 1 331 ? -4.010 21.059 0.693 1.00 64.19 331 THR A C 1
ATOM 2659 O O . THR A 1 331 ? -4.873 21.613 0.013 1.00 64.19 331 THR A O 1
ATOM 2662 N N . ASP A 1 332 ? -4.190 20.779 1.987 1.00 56.03 332 ASP A N 1
ATOM 2663 C CA . ASP A 1 332 ? -5.444 21.059 2.706 1.00 56.03 332 ASP A CA 1
ATOM 2664 C C . ASP A 1 332 ? -5.589 22.537 3.102 1.00 56.03 332 ASP A C 1
ATOM 2666 O O . ASP A 1 332 ? -6.676 23.111 3.001 1.00 56.03 332 ASP A O 1
ATOM 2670 N N . SER A 1 333 ? -4.489 23.202 3.463 1.00 48.72 333 SER A N 1
ATOM 2671 C CA . SER A 1 333 ? -4.483 24.647 3.757 1.00 48.72 333 SER A CA 1
ATOM 2672 C C . SER A 1 333 ? -4.764 25.522 2.525 1.00 48.72 333 SER A C 1
ATOM 2674 O O . SER A 1 333 ? -5.225 26.652 2.667 1.00 48.72 333 SER A O 1
ATOM 2676 N N . GLY A 1 334 ? -4.602 24.987 1.309 1.00 42.84 334 GLY A N 1
ATOM 2677 C CA . GLY A 1 334 ? -5.082 25.624 0.078 1.00 42.84 334 GLY A CA 1
ATOM 2678 C C . GLY A 1 334 ? -6.608 25.598 -0.099 1.00 42.84 334 GLY A C 1
ATOM 2679 O O . GLY A 1 334 ? -7.135 26.393 -0.872 1.00 42.84 334 GLY A O 1
ATOM 2680 N N . LYS A 1 335 ? -7.325 24.711 0.612 1.00 42.16 335 LYS A N 1
ATOM 2681 C CA . LYS A 1 335 ? -8.800 24.624 0.606 1.00 42.16 335 LYS A CA 1
ATOM 2682 C C . LYS A 1 335 ? -9.453 25.331 1.797 1.00 42.16 335 LYS A C 1
ATOM 2684 O O . LYS A 1 335 ? -10.613 25.716 1.703 1.00 42.16 335 LYS A O 1
ATOM 2689 N N . ARG A 1 336 ? -8.726 25.512 2.905 1.00 35.28 336 ARG A N 1
ATOM 2690 C CA . ARG A 1 336 ? -9.184 26.206 4.120 1.00 35.28 336 ARG A CA 1
ATOM 2691 C C . ARG A 1 336 ? -8.365 27.476 4.361 1.00 35.28 336 ARG A C 1
ATOM 2693 O O . ARG A 1 336 ? -7.529 27.526 5.256 1.00 35.28 336 ARG A O 1
ATOM 2700 N N . LEU A 1 337 ? -8.615 28.528 3.584 1.00 33.12 337 LEU A N 1
ATOM 2701 C CA . LEU A 1 337 ? -8.193 29.877 3.974 1.00 33.12 337 LEU A CA 1
ATOM 2702 C C . LEU A 1 337 ? -9.182 30.447 5.000 1.00 33.12 337 LEU A C 1
ATOM 2704 O O . LEU A 1 337 ? -10.059 31.222 4.643 1.00 33.12 337 LEU A O 1
ATOM 2708 N N . SER A 1 338 ? -9.021 30.046 6.263 1.00 33.00 338 SER A N 1
ATOM 2709 C CA . SER A 1 338 ? -9.304 30.861 7.458 1.00 33.00 338 SER A CA 1
ATOM 2710 C C . SER A 1 338 ? -8.913 30.072 8.713 1.00 33.00 338 SER A C 1
ATOM 2712 O O . SER A 1 338 ? -9.738 29.376 9.298 1.00 33.00 338 SER A O 1
ATOM 2714 N N . ASN A 1 339 ? -7.629 30.102 9.069 1.00 28.73 339 ASN A N 1
ATOM 2715 C CA . ASN A 1 339 ? -7.110 30.275 10.434 1.00 28.73 339 ASN A CA 1
ATOM 2716 C C . ASN A 1 339 ? -5.678 29.743 10.548 1.00 28.73 339 ASN A C 1
ATOM 2718 O O . ASN A 1 339 ? -5.296 28.746 9.942 1.00 28.73 339 ASN A O 1
ATOM 2722 N N . ASN A 1 340 ? -4.884 30.530 11.269 1.00 39.44 340 ASN A N 1
ATOM 2723 C CA . ASN A 1 340 ? -3.434 30.482 11.377 1.00 39.44 340 ASN A CA 1
ATOM 2724 C C . ASN A 1 340 ? -2.912 29.143 11.901 1.00 39.44 340 ASN A C 1
ATOM 2726 O O . ASN A 1 340 ? -3.185 28.810 13.043 1.00 39.44 340 ASN A O 1
ATOM 2730 N N . GLU A 1 341 ? -2.100 28.465 11.086 1.00 37.72 341 GLU A N 1
ATOM 2731 C CA . GLU A 1 341 ? -0.840 27.796 11.454 1.00 37.72 341 GLU A CA 1
ATOM 2732 C C . GLU A 1 341 ? -0.231 27.182 10.175 1.00 37.72 341 GLU A C 1
ATOM 2734 O O . GLU A 1 341 ? -0.787 26.270 9.567 1.00 37.72 341 GLU A O 1
ATOM 2739 N N . GLN A 1 342 ? 0.883 27.741 9.687 1.00 44.88 342 GLN A N 1
ATOM 2740 C CA . GLN A 1 342 ? 1.549 27.311 8.449 1.00 44.88 342 GLN A CA 1
ATOM 2741 C C . GLN A 1 342 ? 2.933 26.745 8.778 1.00 44.88 342 GLN A C 1
ATOM 2743 O O . GLN A 1 342 ? 3.847 27.501 9.065 1.00 44.88 342 GLN A O 1
ATOM 2748 N N . ASN A 1 343 ? 3.102 25.423 8.711 1.00 43.66 343 ASN A N 1
ATOM 2749 C CA . ASN A 1 343 ? 4.350 24.757 9.105 1.00 43.66 343 ASN A CA 1
ATOM 2750 C C . ASN A 1 343 ? 5.479 24.876 8.059 1.00 43.66 343 ASN A C 1
ATOM 2752 O O . ASN A 1 343 ? 5.236 24.860 6.844 1.00 43.66 343 ASN A O 1
ATOM 2756 N N . VAL A 1 344 ? 6.715 24.950 8.565 1.00 49.31 344 VAL A N 1
ATOM 2757 C CA . VAL A 1 344 ? 8.003 24.843 7.848 1.00 49.31 344 VAL A CA 1
ATOM 2758 C C . VAL A 1 344 ? 8.505 23.409 7.985 1.00 49.31 344 VAL A C 1
ATOM 2760 O O . VAL A 1 344 ? 8.310 22.798 9.034 1.00 49.31 344 VAL A O 1
ATOM 2763 N N . TRP A 1 345 ? 9.154 22.863 6.954 1.00 46.19 345 TRP A N 1
ATOM 2764 C CA . TRP A 1 345 ? 9.801 21.557 7.080 1.00 46.19 345 TRP A CA 1
ATOM 2765 C C . TRP A 1 345 ? 11.013 21.669 8.026 1.00 46.19 345 TRP A C 1
ATOM 2767 O O . TRP A 1 345 ? 11.904 22.481 7.750 1.00 46.19 345 TRP A O 1
ATOM 2777 N N . PRO A 1 346 ? 11.058 20.929 9.151 1.00 42.22 346 PRO A N 1
ATOM 2778 C CA . PRO A 1 346 ? 12.143 21.060 10.116 1.00 42.22 346 PRO A CA 1
ATOM 2779 C C . PRO A 1 346 ? 13.471 20.608 9.497 1.00 42.22 346 PRO A C 1
ATOM 2781 O O . PRO A 1 346 ? 13.550 19.574 8.835 1.00 42.22 346 PRO A O 1
ATOM 2784 N N . ARG A 1 347 ? 14.528 21.399 9.712 1.00 41.97 347 ARG A N 1
ATOM 2785 C CA . ARG A 1 347 ? 15.902 20.973 9.428 1.00 41.97 347 ARG A CA 1
ATOM 2786 C C . ARG A 1 347 ? 16.323 20.011 10.542 1.00 41.97 347 ARG A C 1
ATOM 2788 O O . ARG A 1 347 ? 16.256 20.403 11.705 1.00 41.97 347 ARG A O 1
ATOM 2795 N N . LEU A 1 348 ? 16.706 18.784 10.183 1.00 34.69 348 LEU A N 1
ATOM 2796 C CA . LEU A 1 348 ? 17.538 17.937 11.044 1.00 34.69 348 LEU A CA 1
ATOM 2797 C C . LEU A 1 348 ? 18.974 18.458 11.034 1.00 34.69 348 LEU A C 1
ATOM 2799 O O . LEU A 1 348 ? 19.441 18.826 9.927 1.00 34.69 348 LEU A O 1
#

pLDDT: mean 83.8, std 15.22, range [28.73, 98.0]

Secondary structure (DSSP, 8-state):
--HHHHHHHHHHHHHS-HHHHHHHHHHHHHHHHHHHHHHHHSBSS-GGGGTS--GGGSTTTSGGGS---HHHHHHHHHHHHTTT-EEEE-S-HHHHHHHHHHHHTTS-GGGGGG-B-TTSSS--TT-SEEE--GGGHHHHHHHGGGSSS--EEEETTTTEEEES--IIIIIHHHHHHHHHHHHHHHHHHHHHTT----HHHHHHHHHHHHHS-TT--HHHHHHSSPPPPPPHHHHHHHHHHHHS-S-HHHHHHHHHHHHHHHHHHHHHHHHHHHHHHSPPTT--S-TT-----HHHHHHHTT--SHHHHHHHHHHHHHHSTTHHHHHHHHHHHTT--SS---PPPPP-

Sequence (348 aa):
MFSDAIARFKAASLVESVEDLVCRCTREFMPVFLLFGALERWPFMSSCEQTHLRIQHSHLWALNRTPHSDFLARCITACLMCRGRCAVVGGKPQEVAQLMHTLVAFMEPSDRLLCLRPYKMPYNPFLRLQAIKRPELVRFVEKVCTAHWSSALLDIDRRTVSFTGLYHCKHRPQKVRSQQHQIGQILSEAADAGAEVPWHLLDEFERWERTEDNNNSVAGDILNSPNVQADPSVKELLDLFHLMPLNRPARISFVDHFHLRLENRAKALIAYVRDLSAPSPNDKRSALSSKWHLITVRRNLNLLSDATFGIVLARAESLEPEFAGFIAQKTDSGKRLSNNEQNVWPRL